Protein AF-0000000080277021 (afdb_homodimer)

Secondary structure (DSSP, 8-state):
----BGGGT-B----EEETTSBHHHHHHHHHHH--SEEEEE-TT-BEEEEEEHHHHHHHHS-HHHHHH--TTS---HHHHHHHHHHHTTSBGGGT-BSSPP-EETTSBHHHHHHHHHHH--SEEEEE-TT-BEEEEEEHHHHHHHHHHS-------/----BGGGT-B----EEETTSBHHHHHHHHHHH--SEEEEE-TT-BEEEEEEHHHHHHHHS-HHHHHH--TTS---HHHHHHHHHHHTTSBGGGT-BSSPP-EETTSBHHHHHHHHHHH--SEEEEE-TT-BEEEEEEHHHHHHHHHHS-------

Foldseek 3Di:
DPFDFQLNQFDQDQPAAEQQAAQLRQVVSCVVVVDQKHFYAYPQQATFFIDGPVLLQCQLFDPVCVVCVDPPDDTPVVSSVVSSVVRRNPGCNVRTDPDAAAAERGHTLVVVQVCCVVVVDQKHFYAYPVNHTRGIDGPVSSVVCVVVVPPPPDDD/DPFDFCLNQFDQDQPAAEQQAAQLVQVVSCVVVVDQKHFYAYPQQAGFFIDGPVLLQCQLFPPVCVVCVDPPDDTPVVSSVVSSVVRRNPGCNVRTDPDAAAAERGHTLVVVQVCCVVVVDQKHFYAYPVRHTRGIDGPVSSVVCVVVVPPPPDPD

Sequence (312 aa):
MRNLKVKDFMTYDLTFVFENDTVEDVVDILHKTGLSGLCVVDSELRVVGFVSEDDIIKACLPSYFNLLQTAAFLPDTNLFIKNLKSIAHNPIGKYATKPVFTVKQDDTLLYVADMIMRKGFKMVPVVDENNVLLGYVTRVAILQSAINANTVEEIKMRNLKVKDFMTYDLTFVFENDTVEDVVDILHKTGLSGLCVVDSELRVVGFVSEDDIIKACLPSYFNLLQTAAFLPDTNLFIKNLKSIAHNPIGKYATKPVFTVKQDDTLLYVADMIMRKGFKMVPVVDENNVLLGYVTRVAILQSAINANTVEEIK

Solvent-accessible surface area (backbone atoms only — not comparable to full-atom values): 16774 Å² total; per-residue (Å²): 92,80,76,48,30,33,67,77,59,41,41,80,52,81,69,61,40,46,39,73,38,25,35,48,54,51,36,52,51,31,50,73,54,42,37,65,58,37,41,22,21,49,98,78,40,28,65,64,22,33,38,34,57,63,43,55,50,54,71,27,43,58,72,62,52,77,70,46,77,49,85,78,65,71,76,57,56,64,56,32,40,52,39,41,49,69,44,28,74,36,44,35,52,80,56,35,44,71,85,59,71,66,43,42,48,78,38,39,47,64,57,51,51,46,49,30,72,71,69,63,48,62,63,34,43,24,24,50,96,80,40,29,61,60,21,31,37,40,52,46,41,48,52,45,45,46,57,66,44,67,73,43,75,75,75,128,100,84,75,48,30,33,67,76,58,42,40,81,52,81,69,61,40,47,39,74,39,25,36,49,54,49,36,52,50,30,52,75,53,42,38,64,56,38,41,23,19,50,97,79,40,27,65,64,21,33,38,35,58,63,44,54,49,54,72,28,42,57,72,61,53,75,70,47,76,50,85,78,66,74,76,57,56,65,54,33,41,52,40,41,48,70,43,28,76,37,44,36,51,82,57,35,45,70,85,60,72,67,41,42,48,78,37,39,48,65,59,52,51,46,49,30,69,71,67,63,48,61,63,36,42,24,24,50,97,78,38,28,63,59,22,32,38,39,52,44,40,50,53,43,46,47,56,67,42,68,71,58,79,74,81,120

Structure (mmCIF, N/CA/C/O backbone):
data_AF-0000000080277021-model_v1
#
loop_
_entity.id
_entity.type
_entity.pdbx_description
1 polymer 'CBS domain-containing protein'
#
loop_
_atom_site.group_PDB
_atom_site.id
_atom_site.type_symbol
_atom_site.label_atom_id
_atom_site.label_alt_id
_atom_site.label_comp_id
_atom_site.label_asym_id
_atom_site.label_entity_id
_atom_site.label_seq_id
_atom_site.pdbx_PDB_ins_code
_atom_site.Cartn_x
_atom_site.Cartn_y
_atom_site.Cartn_z
_atom_site.occupancy
_atom_site.B_iso_or_equiv
_atom_site.auth_seq_id
_atom_site.auth_comp_id
_atom_site.auth_asym_id
_atom_site.auth_atom_id
_atom_site.pdbx_PDB_model_num
ATOM 1 N N . MET A 1 1 ? -1.8 -29.469 -11.133 1 40.31 1 MET A N 1
ATOM 2 C CA . MET A 1 1 ? -1.347 -28.125 -10.773 1 40.31 1 MET A CA 1
ATOM 3 C C . MET A 1 1 ? -2.018 -27.656 -9.484 1 40.31 1 MET A C 1
ATOM 5 O O . MET A 1 1 ? -3.246 -27.625 -9.391 1 40.31 1 MET A O 1
ATOM 9 N N . ARG A 1 2 ? -1.518 -27.922 -8.461 1 52.34 2 ARG A N 1
ATOM 10 C CA . ARG A 1 2 ? -2.342 -27.781 -7.266 1 52.34 2 ARG A CA 1
ATOM 11 C C . ARG A 1 2 ? -2.951 -26.375 -7.18 1 52.34 2 ARG A C 1
ATOM 13 O O . ARG A 1 2 ? -2.246 -25.375 -7.332 1 52.34 2 ARG A O 1
ATOM 20 N N . ASN A 1 3 ? -4.219 -26.234 -7.711 1 67 3 ASN A N 1
ATOM 21 C CA . ASN A 1 3 ? -5.039 -25.047 -7.84 1 67 3 ASN A CA 1
ATOM 22 C C . ASN A 1 3 ? -5.152 -24.297 -6.512 1 67 3 ASN A C 1
ATOM 24 O O . ASN A 1 3 ? -5.914 -24.703 -5.633 1 67 3 ASN A O 1
ATOM 28 N N . LEU A 1 4 ? -4.078 -23.547 -6.215 1 82.5 4 LEU A N 1
ATOM 29 C CA . LEU A 1 4 ? -4.16 -22.766 -4.98 1 82.5 4 LEU A CA 1
ATOM 30 C C . LEU A 1 4 ? -5.445 -21.953 -4.941 1 82.5 4 LEU A C 1
ATOM 32 O O . LEU A 1 4 ? -5.855 -21.375 -5.957 1 82.5 4 LEU A O 1
ATOM 36 N N . LYS A 1 5 ? -6.086 -22.266 -3.82 1 91.31 5 LYS A N 1
ATOM 37 C CA . LYS A 1 5 ? -7.305 -21.484 -3.602 1 91.31 5 LYS A CA 1
ATOM 38 C C . LYS A 1 5 ? -7.035 -20.297 -2.697 1 91.31 5 LYS A C 1
ATOM 40 O O . LYS A 1 5 ? -6.035 -20.266 -1.977 1 91.31 5 LYS A O 1
ATOM 45 N N . VAL A 1 6 ? -7.883 -19.344 -2.75 1 91.88 6 VAL A N 1
ATOM 46 C CA . VAL A 1 6 ? -7.75 -18.109 -1.989 1 91.88 6 VAL A CA 1
ATOM 47 C C . VAL A 1 6 ? -7.574 -18.438 -0.506 1 91.88 6 VAL A C 1
ATOM 49 O O . VAL A 1 6 ? -6.75 -17.812 0.176 1 91.88 6 VAL A O 1
ATOM 52 N N . LYS A 1 7 ? -8.297 -19.391 -0.037 1 91.31 7 LYS A N 1
ATOM 53 C CA . LYS A 1 7 ? -8.25 -19.75 1.378 1 91.31 7 LYS A CA 1
ATOM 54 C C . LYS A 1 7 ? -6.84 -20.156 1.794 1 91.31 7 LYS A C 1
ATOM 56 O O . LYS A 1 7 ? -6.504 -20.125 2.98 1 91.31 7 LYS A O 1
ATOM 61 N N . ASP A 1 8 ? -6.051 -20.547 0.839 1 88.44 8 ASP A N 1
ATOM 62 C CA . ASP A 1 8 ? -4.707 -21.047 1.128 1 88.44 8 ASP A CA 1
ATOM 63 C C . ASP A 1 8 ? -3.729 -19.891 1.34 1 88.44 8 ASP A C 1
ATOM 65 O O . ASP A 1 8 ? -2.639 -20.078 1.881 1 88.44 8 ASP A O 1
ATOM 69 N N . PHE A 1 9 ? -4.09 -18.688 0.917 1 86.19 9 PHE A N 1
ATOM 70 C CA . PHE A 1 9 ? -3.088 -17.625 0.986 1 86.19 9 PHE A CA 1
ATOM 71 C C . PHE A 1 9 ? -3.715 -16.312 1.442 1 86.19 9 PHE A C 1
ATOM 73 O O . PHE A 1 9 ? -3.02 -15.312 1.594 1 86.19 9 PHE A O 1
ATOM 80 N N . MET A 1 10 ? -4.91 -16.359 1.703 1 87.38 10 MET A N 1
ATOM 81 C CA . MET A 1 10 ? -5.559 -15.125 2.152 1 87.38 10 MET A CA 1
ATOM 82 C C . MET A 1 10 ? -5.164 -14.797 3.588 1 87.38 10 MET A C 1
ATOM 84 O O . MET A 1 10 ? -4.672 -15.656 4.316 1 87.38 10 MET A O 1
ATOM 88 N N . THR A 1 11 ? -5.195 -13.594 3.914 1 84.44 11 THR A N 1
ATOM 89 C CA . THR A 1 11 ? -5.039 -13.156 5.297 1 84.44 11 THR A CA 1
ATOM 90 C C . THR A 1 11 ? -6.379 -13.172 6.023 1 84.44 11 THR A C 1
ATOM 92 O O . THR A 1 11 ? -7.34 -12.539 5.574 1 84.44 11 THR A O 1
ATOM 95 N N . TYR A 1 12 ? -6.324 -13.977 7.09 1 80.25 12 TYR A N 1
ATOM 96 C CA . TYR A 1 12 ? -7.543 -14.094 7.879 1 80.25 12 TYR A CA 1
ATOM 97 C C . TYR A 1 12 ? -7.621 -12.984 8.922 1 80.25 12 TYR A C 1
ATOM 99 O O . TYR A 1 12 ? -7.371 -13.227 10.109 1 80.25 12 TYR A O 1
ATOM 107 N N . ASP A 1 13 ? -7.246 -11.805 8.531 1 67.88 13 ASP A N 1
ATOM 108 C CA . ASP A 1 13 ? -7.285 -10.648 9.414 1 67.88 13 ASP A CA 1
ATOM 109 C C . ASP A 1 13 ? -8.297 -9.617 8.93 1 67.88 13 ASP A C 1
ATOM 111 O O . ASP A 1 13 ? -8.266 -9.203 7.77 1 67.88 13 ASP A O 1
ATOM 115 N N . LEU A 1 14 ? -9.102 -9.461 9.898 1 67.62 14 LEU A N 1
ATOM 116 C CA . LEU A 1 14 ? -10.266 -8.617 9.617 1 67.62 14 LEU A CA 1
ATOM 117 C C . LEU A 1 14 ? -9.945 -7.148 9.859 1 67.62 14 LEU A C 1
ATOM 119 O O . LEU A 1 14 ? -10.359 -6.574 10.867 1 67.62 14 LEU A O 1
ATOM 123 N N . THR A 1 15 ? -9.016 -6.652 9.125 1 83.31 15 THR A N 1
ATOM 124 C CA . THR A 1 15 ? -8.906 -5.203 9.258 1 83.31 15 THR A CA 1
ATOM 125 C C . THR A 1 15 ? -9.914 -4.5 8.352 1 83.31 15 THR A C 1
ATOM 127 O O . THR A 1 15 ? -9.828 -4.598 7.125 1 83.31 15 THR A O 1
ATOM 130 N N . PHE A 1 16 ? -10.953 -4.094 9 1 90.94 16 PHE A N 1
ATOM 131 C CA . PHE A 1 16 ? -12.016 -3.391 8.289 1 90.94 16 PHE A CA 1
ATOM 132 C C . PHE A 1 16 ? -12.477 -2.168 9.078 1 90.94 16 PHE A C 1
ATOM 134 O O . PHE A 1 16 ? -12.031 -1.943 10.203 1 90.94 16 PHE A O 1
ATOM 141 N N . VAL A 1 17 ? -13.25 -1.4 8.43 1 94.56 17 VAL A N 1
ATOM 142 C CA . VAL A 1 17 ? -13.898 -0.274 9.094 1 94.56 17 VAL A CA 1
ATOM 143 C C . VAL A 1 17 ? -15.398 -0.287 8.797 1 94.56 17 VAL A C 1
ATOM 145 O O . VAL A 1 17 ? -15.828 -0.819 7.773 1 94.56 17 VAL A O 1
ATOM 148 N N . PHE A 1 18 ? -16.094 0.281 9.742 1 95.94 18 PHE A N 1
ATOM 149 C CA . PHE A 1 18 ? -17.516 0.458 9.508 1 95.94 18 PHE A CA 1
ATOM 150 C C . PHE A 1 18 ? -17.781 1.729 8.711 1 95.94 18 PHE A C 1
ATOM 152 O O . PHE A 1 18 ? -16.969 2.648 8.703 1 95.94 18 PHE A O 1
ATOM 159 N N . GLU A 1 19 ? -18.906 1.734 8.07 1 93.69 19 GLU A N 1
ATOM 160 C CA . GLU A 1 19 ? -19.266 2.879 7.242 1 93.69 19 GLU A CA 1
ATOM 161 C C . GLU A 1 19 ? -19.312 4.164 8.062 1 93.69 19 GLU A C 1
ATOM 163 O O . GLU A 1 19 ? -19.047 5.25 7.539 1 93.69 19 GLU A O 1
ATOM 168 N N . ASN A 1 20 ? -19.562 4.016 9.336 1 95.38 20 ASN A N 1
ATOM 169 C CA . ASN A 1 20 ? -19.75 5.191 10.18 1 95.38 20 ASN A CA 1
ATOM 170 C C . ASN A 1 20 ? -18.453 5.602 10.867 1 95.38 20 ASN A C 1
ATOM 172 O O . ASN A 1 20 ? -18.406 6.629 11.547 1 95.38 20 ASN A O 1
ATOM 176 N N . ASP A 1 21 ? -17.438 4.812 10.719 1 96.25 21 ASP A N 1
ATOM 177 C CA . ASP A 1 21 ? -16.156 5.238 11.242 1 96.25 21 ASP A CA 1
ATOM 178 C C . ASP A 1 21 ? -15.68 6.523 10.57 1 96.25 21 ASP A C 1
ATOM 180 O O . ASP A 1 21 ? -16.047 6.805 9.43 1 96.25 21 ASP A O 1
ATOM 184 N N . THR A 1 22 ? -14.93 7.289 11.266 1 97.38 22 THR A N 1
ATOM 185 C CA . THR A 1 22 ? -14.508 8.578 10.727 1 97.38 22 THR A CA 1
ATOM 186 C C . THR A 1 22 ? -13.273 8.422 9.836 1 97.38 22 THR A C 1
ATOM 188 O O . THR A 1 22 ? -12.594 7.391 9.891 1 97.38 22 THR A O 1
ATOM 191 N N . VAL A 1 23 ? -12.992 9.43 9.078 1 96.56 23 VAL A N 1
ATOM 192 C CA . VAL A 1 23 ? -11.797 9.477 8.258 1 96.56 23 VAL A CA 1
ATOM 193 C C . VAL A 1 23 ? -10.555 9.352 9.141 1 96.56 23 VAL A C 1
ATOM 195 O O . VAL A 1 23 ? -9.617 8.625 8.805 1 96.56 23 VAL A O 1
ATOM 198 N N . GLU A 1 24 ? -10.633 9.977 10.258 1 96.12 24 GLU A N 1
ATOM 199 C CA . GLU A 1 24 ? -9.516 9.914 11.195 1 96.12 24 GLU A CA 1
ATOM 200 C C . GLU A 1 24 ? -9.289 8.492 11.688 1 96.12 24 GLU A C 1
ATOM 202 O O . GLU A 1 24 ? -8.148 8.039 11.781 1 96.12 24 GLU A O 1
ATOM 207 N N . ASP A 1 25 ? -10.359 7.832 11.961 1 95.62 25 ASP A N 1
ATOM 208 C CA . ASP A 1 25 ? -10.266 6.438 12.383 1 95.62 25 ASP A CA 1
ATOM 209 C C . ASP A 1 25 ? -9.57 5.586 11.32 1 95.62 25 ASP A C 1
ATOM 211 O O . ASP A 1 25 ? -8.711 4.766 11.633 1 95.62 25 ASP A O 1
ATOM 215 N N . VAL A 1 26 ? -9.984 5.805 10.156 1 95 26 VAL A N 1
ATOM 216 C CA . VAL A 1 26 ? -9.453 5.035 9.031 1 95 26 VAL A CA 1
ATOM 217 C C . VAL A 1 26 ? -7.961 5.316 8.875 1 95 26 VAL A C 1
ATOM 219 O O . VAL A 1 26 ? -7.16 4.391 8.727 1 95 26 VAL A O 1
ATOM 222 N N . VAL A 1 27 ? -7.574 6.527 8.945 1 94.12 27 VAL A N 1
ATOM 223 C CA . VAL A 1 27 ? -6.176 6.918 8.805 1 94.12 27 VAL A CA 1
ATOM 224 C C . VAL A 1 27 ? -5.344 6.27 9.906 1 94.12 27 VAL A C 1
ATOM 226 O O . VAL A 1 27 ? -4.238 5.785 9.656 1 94.12 27 VAL A O 1
ATOM 229 N N . ASP A 1 28 ? -5.922 6.199 11.078 1 93.69 28 ASP A N 1
ATOM 230 C CA . ASP A 1 28 ? -5.227 5.59 12.211 1 93.69 28 ASP A CA 1
ATOM 231 C C . ASP A 1 28 ? -5.004 4.098 11.977 1 93.69 28 ASP A C 1
ATOM 233 O O . ASP A 1 28 ? -3.92 3.578 12.25 1 93.69 28 ASP A O 1
ATOM 237 N N . ILE A 1 29 ? -5.984 3.479 11.469 1 92.12 29 ILE A N 1
ATOM 238 C CA . ILE A 1 29 ? -5.898 2.043 11.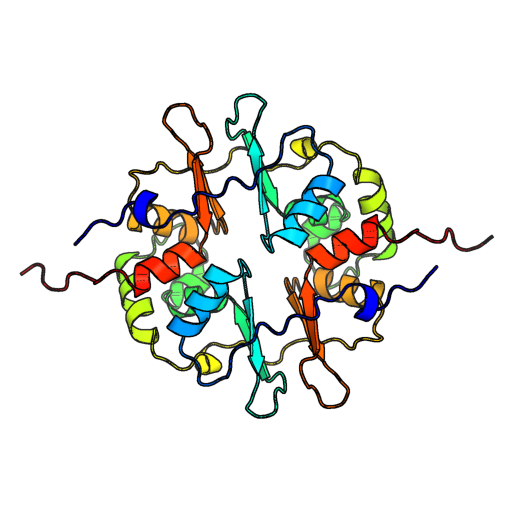227 1 92.12 29 ILE A CA 1
ATOM 239 C C . ILE A 1 29 ? -4.895 1.766 10.109 1 92.12 29 ILE A C 1
ATOM 241 O O .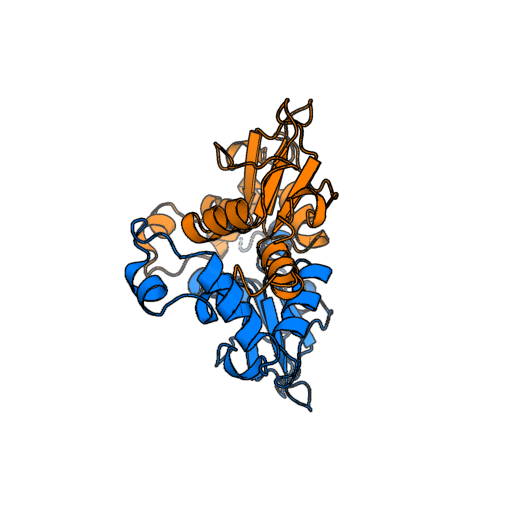 ILE A 1 29 ? -4.074 0.851 10.211 1 92.12 29 ILE A O 1
ATOM 245 N N . LEU A 1 30 ? -4.945 2.551 9.07 1 90.5 30 LEU A N 1
ATOM 246 C CA . LEU A 1 30 ? -3.998 2.391 7.969 1 90.5 30 LEU A CA 1
ATOM 247 C C . LEU A 1 30 ? -2.564 2.572 8.461 1 90.5 30 LEU A C 1
ATOM 249 O O . LEU A 1 30 ? -1.673 1.811 8.078 1 90.5 30 LEU A O 1
ATOM 253 N N . HIS A 1 31 ? -2.42 3.508 9.273 1 87.81 31 HIS A N 1
ATOM 254 C CA . HIS A 1 31 ? -1.093 3.803 9.797 1 87.81 31 HIS A CA 1
ATOM 255 C C . HIS A 1 31 ? -0.57 2.648 10.648 1 87.81 31 HIS A C 1
ATOM 257 O O . HIS A 1 31 ? 0.602 2.277 10.547 1 87.81 31 HIS A O 1
ATOM 263 N N . LYS A 1 32 ? -1.412 2.055 11.422 1 85.25 32 LYS A N 1
ATOM 264 C CA . LYS A 1 32 ? -1.032 0.986 12.344 1 85.25 32 LYS A CA 1
ATOM 265 C C . LYS A 1 32 ? -0.744 -0.31 11.586 1 85.25 32 LYS A C 1
ATOM 267 O O . LYS A 1 32 ? 0.156 -1.064 11.961 1 85.25 32 LYS A O 1
ATOM 272 N N . THR A 1 33 ? -1.423 -0.515 10.539 1 82.19 33 THR A N 1
ATOM 273 C CA . THR A 1 33 ? -1.342 -1.804 9.859 1 82.19 33 THR A CA 1
ATOM 274 C C . THR A 1 33 ? -0.357 -1.74 8.695 1 82.19 33 THR A C 1
ATOM 276 O O . THR A 1 33 ? 0.113 -2.773 8.219 1 82.19 33 THR A O 1
ATOM 279 N N . GLY A 1 34 ? -0.104 -0.551 8.164 1 80 34 GLY A N 1
ATOM 280 C CA . GLY A 1 34 ? 0.747 -0.392 6.996 1 80 34 GLY A CA 1
ATOM 281 C C . GLY A 1 34 ? 0.026 -0.671 5.691 1 80 34 GLY A C 1
ATOM 282 O O . GLY A 1 34 ? 0.631 -0.615 4.617 1 80 34 GLY A O 1
ATOM 283 N N . LEU A 1 35 ? -1.275 -0.875 5.809 1 85 35 LEU A N 1
ATOM 284 C CA . LEU A 1 35 ? -2.074 -1.119 4.613 1 85 35 LEU A CA 1
ATOM 285 C C . LEU A 1 35 ? -2.396 0.188 3.898 1 85 35 LEU A C 1
ATOM 287 O O . LEU A 1 35 ? -2.42 1.252 4.52 1 85 35 LEU A O 1
ATOM 291 N N . SER A 1 36 ? -2.617 0.047 2.602 1 84.81 36 SER A N 1
ATOM 292 C CA . SER A 1 36 ? -2.936 1.241 1.824 1 84.81 36 SER A CA 1
ATOM 293 C C . SER A 1 36 ? -4.445 1.435 1.7 1 84.81 36 SER A C 1
ATOM 295 O O . SER A 1 36 ? -4.906 2.473 1.222 1 84.81 36 SER A O 1
ATOM 297 N N . GLY A 1 37 ? -5.199 0.458 2.148 1 88.81 37 GLY A N 1
ATOM 298 C CA . GLY A 1 37 ? -6.648 0.515 2.094 1 88.81 37 GLY A CA 1
ATOM 299 C C . GLY A 1 37 ? -7.32 -0.5 3 1 88.81 37 GLY A C 1
ATOM 300 O O . GLY A 1 37 ? -6.668 -1.409 3.516 1 88.81 37 GLY A O 1
ATOM 301 N N . LEU A 1 38 ? -8.656 -0.239 3.129 1 91.38 38 LEU A N 1
ATOM 302 C CA . LEU A 1 38 ? -9.453 -1.079 4.012 1 91.38 38 LEU A CA 1
ATOM 303 C C . LEU A 1 38 ? -10.828 -1.349 3.404 1 91.38 38 LEU A C 1
ATOM 305 O O . LEU A 1 38 ? -11.367 -0.507 2.684 1 91.38 38 LEU A O 1
ATOM 309 N N . CYS A 1 39 ? -11.328 -2.447 3.861 1 92.5 39 CYS A N 1
ATOM 310 C CA . CYS A 1 39 ? -12.711 -2.75 3.508 1 92.5 39 CYS A CA 1
ATOM 311 C C . CYS A 1 39 ? -13.68 -2.021 4.43 1 92.5 39 CYS A C 1
ATOM 313 O O . CYS A 1 39 ? -13.43 -1.907 5.633 1 92.5 39 CYS A O 1
ATOM 315 N N . VAL A 1 40 ? -14.703 -1.56 3.797 1 94.38 40 VAL A N 1
ATOM 316 C CA . VAL A 1 40 ? -15.789 -0.981 4.574 1 94.38 40 VAL A CA 1
ATOM 317 C C . VAL A 1 40 ? -16.938 -1.989 4.695 1 94.38 40 VAL A C 1
ATOM 319 O O . VAL A 1 40 ? -17.391 -2.543 3.691 1 94.38 40 VAL A O 1
ATOM 322 N N . VAL A 1 41 ? -17.344 -2.221 5.941 1 94 41 VAL A N 1
ATOM 323 C CA . VAL A 1 41 ? -18.375 -3.223 6.164 1 94 41 VAL A CA 1
ATOM 324 C C . VAL A 1 41 ? -19.562 -2.586 6.875 1 94 41 VAL A C 1
ATOM 326 O O . VAL A 1 41 ? -19.453 -1.503 7.449 1 94 41 VAL A O 1
ATOM 329 N N . ASP A 1 42 ? -20.656 -3.205 6.723 1 93.25 42 ASP A N 1
ATOM 330 C CA . ASP A 1 42 ? -21.844 -2.754 7.453 1 93.25 42 ASP A CA 1
ATOM 331 C C . ASP A 1 42 ? -21.953 -3.461 8.805 1 93.25 42 ASP A C 1
ATOM 333 O O . ASP A 1 42 ? -21 -4.105 9.258 1 93.25 42 ASP A O 1
ATOM 337 N N . SER A 1 43 ? -23.078 -3.254 9.469 1 93.62 43 SER A N 1
ATOM 338 C CA . SER A 1 43 ? -23.266 -3.777 10.82 1 93.62 43 SER A CA 1
ATOM 339 C C . SER A 1 43 ? -23.297 -5.301 10.82 1 93.62 43 SER A C 1
ATOM 341 O O . SER A 1 43 ? -23.078 -5.93 11.859 1 93.62 43 SER A O 1
ATOM 343 N N . GLU A 1 44 ? -23.547 -5.898 9.703 1 94.19 44 GLU A N 1
ATOM 344 C CA . GLU A 1 44 ? -23.578 -7.355 9.586 1 94.19 44 GLU A CA 1
ATOM 345 C C . GLU A 1 44 ? -22.266 -7.898 9.039 1 94.19 44 GLU A C 1
ATOM 347 O O . GLU A 1 44 ? -22.188 -9.062 8.633 1 94.19 44 GLU A O 1
ATOM 352 N N . LEU A 1 45 ? -21.312 -7.074 8.891 1 92.75 45 LEU A N 1
ATOM 353 C CA . LEU A 1 45 ? -19.969 -7.406 8.445 1 92.75 45 LEU A CA 1
ATOM 354 C C . LEU A 1 45 ? -19.953 -7.738 6.957 1 92.75 45 LEU A C 1
ATOM 356 O O . LEU A 1 45 ? -19.062 -8.438 6.477 1 92.75 45 LEU A O 1
ATOM 360 N N . ARG A 1 46 ? -20.984 -7.246 6.328 1 93.75 46 ARG A N 1
ATOM 361 C CA . ARG A 1 46 ? -20.984 -7.371 4.875 1 93.75 46 ARG A CA 1
ATOM 362 C C . ARG A 1 46 ? -20.172 -6.262 4.223 1 93.75 46 ARG A C 1
ATOM 364 O O . ARG A 1 46 ? -20.234 -5.105 4.648 1 93.75 46 ARG A O 1
ATOM 371 N N . VAL A 1 47 ? -19.406 -6.652 3.211 1 93.38 47 VAL A N 1
ATOM 372 C CA . VAL A 1 47 ? -18.562 -5.68 2.525 1 93.38 47 VAL A CA 1
ATOM 373 C C . VAL A 1 47 ? -19.422 -4.73 1.699 1 93.38 47 VAL A C 1
ATOM 375 O O . VAL A 1 47 ? -20.172 -5.172 0.825 1 93.38 47 VAL A O 1
ATOM 378 N N . VAL A 1 48 ? -19.297 -3.438 1.968 1 92.94 48 VAL A N 1
ATOM 379 C CA . VAL A 1 48 ? -20.141 -2.475 1.281 1 92.94 48 VAL A CA 1
ATOM 380 C C . VAL A 1 48 ? -19.281 -1.474 0.516 1 92.94 48 VAL A C 1
ATOM 382 O O . VAL A 1 48 ? -19.797 -0.635 -0.225 1 92.94 48 VAL A O 1
ATOM 385 N N . GLY A 1 49 ? -17.984 -1.527 0.694 1 92.12 49 GLY A N 1
ATOM 386 C CA . GLY A 1 49 ? -17.094 -0.611 -0.004 1 92.12 49 GLY A CA 1
ATOM 387 C C . GLY A 1 49 ? -15.633 -0.837 0.317 1 92.12 49 GLY A C 1
ATOM 388 O O . GLY A 1 49 ? -15.281 -1.812 0.986 1 92.12 49 GLY A O 1
ATOM 389 N N . PHE A 1 50 ? -14.852 -0.016 -0.296 1 91.88 50 PHE A N 1
ATOM 390 C CA . PHE A 1 50 ? -13.414 -0.006 -0.075 1 91.88 50 PHE A CA 1
ATOM 391 C C . PHE A 1 50 ? -12.883 1.422 -0.017 1 91.88 50 PHE A C 1
ATOM 393 O O . PHE A 1 50 ? -13.336 2.287 -0.768 1 91.88 50 PHE A O 1
ATOM 400 N N . VAL A 1 51 ? -11.992 1.637 0.92 1 92.94 51 VAL A N 1
ATOM 401 C CA . VAL A 1 51 ? -11.406 2.971 1.017 1 92.94 51 VAL A CA 1
ATOM 402 C C . VAL A 1 51 ? -9.891 2.867 1.132 1 92.94 51 VAL A C 1
ATOM 404 O O . VAL A 1 51 ? -9.375 2.043 1.892 1 92.94 51 VAL A O 1
ATOM 407 N N . SER A 1 52 ? -9.234 3.598 0.32 1 89.5 52 SER A N 1
ATOM 408 C CA . SER A 1 52 ? -7.773 3.658 0.371 1 89.5 52 SER A CA 1
ATOM 409 C C . SER A 1 52 ? -7.289 5.055 0.747 1 89.5 52 SER A C 1
ATOM 411 O O . SER A 1 52 ? -8.086 5.992 0.821 1 89.5 52 SER A O 1
ATOM 413 N N . GLU A 1 53 ? -5.984 5.121 1.062 1 89.06 53 GLU A N 1
ATOM 414 C CA . GLU A 1 53 ? -5.3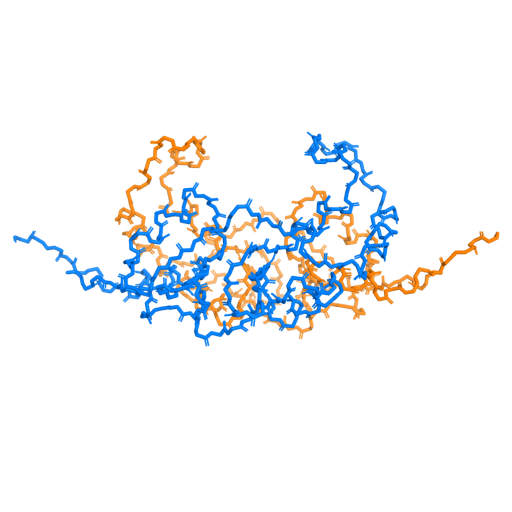95 6.43 1.326 1 89.06 53 GLU A CA 1
ATOM 415 C C . GLU A 1 53 ? -5.551 7.359 0.125 1 89.06 53 GLU A C 1
ATOM 417 O O . GLU A 1 53 ? -5.707 8.57 0.287 1 89.06 53 GLU A O 1
ATOM 422 N N . ASP A 1 54 ? -5.551 6.73 -1.004 1 84.5 54 ASP A N 1
ATOM 423 C CA . ASP A 1 54 ? -5.734 7.52 -2.217 1 84.5 54 ASP A CA 1
ATOM 424 C C . ASP A 1 54 ? -7.117 8.164 -2.248 1 84.5 54 ASP A C 1
ATOM 426 O O . ASP A 1 54 ? -7.266 9.305 -2.689 1 84.5 54 ASP A O 1
ATOM 430 N N . ASP A 1 55 ? -8.07 7.469 -1.851 1 87.88 55 ASP A N 1
ATOM 431 C CA . ASP A 1 55 ? -9.43 8 -1.801 1 87.88 55 ASP A CA 1
ATOM 432 C C . ASP A 1 55 ? -9.508 9.211 -0.873 1 87.88 55 ASP A C 1
ATOM 434 O O . ASP A 1 55 ? -10.18 10.195 -1.185 1 87.88 55 ASP A O 1
ATOM 438 N N . ILE A 1 56 ? -8.852 9.117 0.227 1 90.5 56 ILE A N 1
ATOM 439 C CA . ILE A 1 56 ? -8.852 10.195 1.206 1 90.5 56 ILE A CA 1
ATOM 440 C C . ILE A 1 56 ? -8.109 11.406 0.641 1 90.5 56 ILE A C 1
ATOM 442 O O . ILE A 1 56 ? -8.578 12.539 0.763 1 90.5 56 ILE A O 1
ATOM 446 N N . ILE A 1 57 ? -7.004 11.133 0.048 1 86.5 57 ILE A N 1
ATOM 447 C CA . ILE A 1 57 ? -6.195 12.195 -0.535 1 86.5 57 ILE A CA 1
ATOM 448 C C . ILE A 1 57 ? -6.988 12.898 -1.635 1 86.5 57 ILE A C 1
ATOM 450 O O . ILE A 1 57 ? -7.031 14.133 -1.688 1 86.5 57 ILE A O 1
ATOM 454 N N . LYS A 1 58 ? -7.625 12.133 -2.469 1 85.44 58 LYS A N 1
ATOM 455 C CA . LYS A 1 58 ? -8.422 12.695 -3.553 1 85.44 58 LYS A CA 1
ATOM 456 C C . LYS A 1 58 ? -9.562 13.555 -3.01 1 85.44 58 LYS A C 1
ATOM 458 O O . LYS A 1 58 ? -9.938 14.555 -3.619 1 85.44 58 LYS A O 1
ATOM 463 N N . ALA A 1 59 ? -10.102 13.133 -1.931 1 88.44 59 ALA A N 1
ATOM 464 C CA . ALA A 1 59 ? -11.195 13.875 -1.312 1 88.44 59 ALA A CA 1
ATOM 465 C C . ALA A 1 59 ? -10.727 15.242 -0.826 1 88.44 59 ALA A C 1
ATOM 467 O O . ALA A 1 59 ? -11.539 16.141 -0.617 1 88.44 59 ALA A O 1
ATOM 468 N N . CYS A 1 60 ? -9.43 15.344 -0.579 1 86.5 60 CYS A N 1
ATOM 469 C CA . CYS A 1 60 ? -8.891 16.578 -0.02 1 86.5 60 CYS A CA 1
ATOM 470 C C . CYS A 1 60 ? -8.305 17.469 -1.115 1 86.5 60 CYS A C 1
ATOM 472 O O . CYS A 1 60 ? -7.879 18.594 -0.848 1 86.5 60 CYS A O 1
ATOM 474 N N . LEU A 1 61 ? -8.109 16.922 -2.281 1 78.25 61 LEU A N 1
ATOM 475 C CA . LEU A 1 61 ? -7.555 17.703 -3.389 1 78.25 61 LEU A CA 1
ATOM 476 C C . LEU A 1 61 ? -8.656 18.391 -4.18 1 78.25 61 LEU A C 1
ATOM 478 O O . LEU A 1 61 ? -9.781 17.875 -4.266 1 78.25 61 LEU A O 1
ATOM 482 N N . PRO A 1 62 ? -8.273 19.656 -4.543 1 68.62 62 PRO A N 1
ATOM 483 C CA . PRO A 1 62 ? -9.273 20.344 -5.367 1 68.62 62 PRO A CA 1
ATOM 484 C C . PRO A 1 62 ? -9.648 19.547 -6.617 1 68.62 62 PRO A C 1
ATOM 486 O O . PRO A 1 62 ? -8.852 18.734 -7.098 1 68.62 62 PRO A O 1
ATOM 489 N N . SER A 1 63 ? -10.867 19.641 -6.988 1 61.34 63 SER A N 1
ATOM 490 C CA . SER A 1 63 ? -11.438 18.906 -8.117 1 61.34 63 SER A CA 1
ATOM 491 C C . SER A 1 63 ? -10.531 19 -9.344 1 61.34 63 SER A C 1
ATOM 493 O O . SER A 1 63 ? -10.422 18.047 -10.117 1 61.34 63 SER A O 1
ATOM 495 N N . TYR A 1 64 ? -9.945 20.141 -9.438 1 55.41 64 TYR A N 1
ATOM 496 C CA . TYR A 1 64 ? -9.156 20.344 -10.648 1 55.41 64 TYR A CA 1
ATOM 497 C C . TYR A 1 64 ? -7.875 19.531 -10.617 1 55.41 64 TYR A C 1
ATOM 499 O O . TYR A 1 64 ? -7.293 19.25 -11.664 1 55.41 64 TYR A O 1
ATOM 507 N N . PHE A 1 65 ? -7.402 19.281 -9.461 1 55.94 65 PHE A N 1
ATOM 508 C CA . PHE A 1 65 ? -6.184 18.484 -9.352 1 55.94 65 PHE A CA 1
ATOM 509 C C . PHE A 1 65 ? -6.402 17.078 -9.906 1 55.94 65 PHE A C 1
ATOM 511 O O . PHE A 1 65 ? -5.512 16.516 -10.547 1 55.94 65 PHE A O 1
ATOM 518 N N . ASN A 1 66 ? -7.594 16.578 -9.5 1 55.06 66 ASN A N 1
ATOM 519 C CA . ASN A 1 66 ? -7.93 15.242 -10.008 1 55.06 66 ASN A CA 1
ATOM 520 C C . ASN A 1 66 ? -7.934 15.211 -11.531 1 55.06 66 ASN A C 1
ATOM 522 O O . ASN A 1 66 ? -7.629 14.188 -12.141 1 55.06 66 ASN A O 1
ATOM 526 N N . LEU A 1 67 ? -8.359 16.375 -12.047 1 49.22 67 LEU A N 1
ATOM 527 C CA . LEU A 1 67 ? -8.531 16.469 -13.492 1 49.22 67 LEU A CA 1
ATOM 528 C C . LEU A 1 67 ? -7.18 16.656 -14.18 1 49.22 67 LEU A C 1
ATOM 530 O O . LEU A 1 67 ? -6.973 16.156 -15.297 1 49.22 67 LEU A O 1
ATOM 534 N N . LEU A 1 68 ? -6.406 17.562 -13.672 1 46.12 68 LEU A N 1
ATOM 535 C CA . LEU A 1 68 ? -5.234 17.922 -14.461 1 46.12 68 LEU A CA 1
ATOM 536 C C . LEU A 1 68 ? -4.004 17.156 -13.977 1 46.12 68 LEU A C 1
ATOM 538 O O . LEU A 1 68 ? -2.904 17.344 -14.5 1 46.12 68 LEU A O 1
ATOM 542 N N . GLN A 1 69 ? -4.066 16.156 -13.391 1 49.31 69 GLN A N 1
ATOM 543 C CA . GLN A 1 69 ? -2.885 15.398 -13.016 1 49.31 69 GLN A CA 1
ATOM 544 C C . GLN A 1 69 ? -1.605 16.109 -13.445 1 49.31 69 GLN A C 1
ATOM 546 O O . GLN A 1 69 ? -0.579 15.461 -13.68 1 49.31 69 GLN A O 1
ATOM 551 N N . THR A 1 70 ? -1.727 17.281 -14.016 1 44.94 70 THR A N 1
ATOM 552 C CA . THR A 1 70 ? -0.574 17.969 -14.578 1 44.94 70 THR A CA 1
ATOM 553 C C . THR A 1 70 ? 0.269 18.594 -13.477 1 44.94 70 THR A C 1
ATOM 555 O O . THR A 1 70 ? -0.269 19.078 -12.477 1 44.94 70 THR A O 1
ATOM 558 N N . ALA A 1 71 ? 1.53 18.25 -13.484 1 48.28 71 ALA A N 1
ATOM 559 C CA . ALA A 1 71 ? 2.65 18.719 -12.664 1 48.28 71 ALA A CA 1
ATOM 560 C C . ALA A 1 71 ? 2.494 20.188 -12.305 1 48.28 71 ALA A C 1
ATOM 562 O O . ALA A 1 71 ? 3.148 20.688 -11.375 1 48.28 71 ALA A O 1
ATOM 563 N N . ALA A 1 72 ? 1.75 20.938 -13.172 1 48.72 72 ALA A N 1
ATOM 564 C CA . ALA A 1 72 ? 1.941 22.391 -13.07 1 48.72 72 ALA A CA 1
ATOM 565 C C . ALA A 1 72 ? 1.191 22.953 -11.867 1 48.72 72 ALA A C 1
ATOM 567 O O . ALA A 1 72 ? 1.46 24.078 -11.438 1 48.72 72 ALA A O 1
ATOM 568 N N . PHE A 1 73 ? 0.21 22.344 -11.562 1 50.94 73 PHE A N 1
ATOM 569 C CA . PHE A 1 73 ? -0.479 23.047 -10.492 1 50.94 73 PHE A CA 1
ATOM 570 C C . PHE A 1 73 ? -0.051 22.516 -9.133 1 50.94 73 PHE A C 1
ATOM 572 O O . PHE A 1 73 ? -0.138 21.312 -8.875 1 50.94 73 PHE A O 1
ATOM 579 N N . LEU A 1 74 ? 0.781 23.234 -8.5 1 55.5 74 LEU A N 1
ATOM 580 C CA . LEU A 1 74 ? 1.286 23.016 -7.145 1 55.5 74 LEU A CA 1
ATOM 581 C C . LEU A 1 74 ? 0.146 23.016 -6.133 1 55.5 74 LEU A C 1
ATOM 583 O O . LEU A 1 74 ? -0.58 24.016 -6.008 1 55.5 74 LEU A O 1
ATOM 587 N N . PRO A 1 75 ? -0.326 21.859 -5.777 1 59.66 75 PRO A N 1
ATOM 588 C CA . PRO A 1 75 ? -1.352 21.875 -4.73 1 59.66 75 PRO A CA 1
ATOM 589 C C . PRO A 1 75 ? -0.94 22.703 -3.518 1 59.66 75 PRO A C 1
ATOM 591 O O . PRO A 1 75 ? 0.246 22.781 -3.189 1 59.66 75 PRO A O 1
ATOM 594 N N . ASP A 1 76 ? -1.796 23.688 -3.146 1 71.12 76 ASP A N 1
ATOM 595 C CA . ASP A 1 76 ? -1.626 24.375 -1.875 1 71.12 76 ASP A CA 1
ATOM 596 C C . ASP A 1 76 ? -1.696 23.406 -0.702 1 71.12 76 ASP A C 1
ATOM 598 O O . ASP A 1 76 ? -2.777 22.938 -0.341 1 71.12 76 ASP A O 1
ATOM 602 N N . THR A 1 77 ? -0.573 22.938 -0.238 1 75.19 77 THR A N 1
ATOM 603 C CA . THR A 1 77 ? -0.45 21.953 0.83 1 75.19 77 THR A CA 1
ATOM 604 C C . THR A 1 77 ? -1.228 22.391 2.066 1 75.19 77 THR A C 1
ATOM 606 O O . THR A 1 77 ? -1.798 21.562 2.777 1 75.19 77 THR A O 1
ATOM 609 N N . ASN A 1 78 ? -1.319 23.672 2.16 1 77.94 78 ASN A N 1
ATOM 610 C CA . ASN A 1 78 ? -2.1 24.188 3.279 1 77.94 78 ASN A CA 1
ATOM 611 C C . ASN A 1 78 ? -3.59 23.922 3.096 1 77.94 78 ASN A C 1
ATOM 613 O O . ASN A 1 78 ? -4.277 23.531 4.043 1 77.94 78 ASN A O 1
ATOM 617 N N . LEU A 1 79 ? -3.932 24.156 1.92 1 81.19 79 LEU A N 1
ATOM 618 C CA . LEU A 1 79 ? -5.336 23.891 1.614 1 81.19 79 LEU A CA 1
ATOM 619 C C . LEU A 1 79 ? -5.652 22.406 1.77 1 81.19 79 LEU A C 1
ATOM 621 O O . LEU A 1 79 ? -6.727 22.047 2.262 1 81.19 79 LEU A O 1
ATOM 625 N N . PHE A 1 80 ? -4.781 21.625 1.376 1 83.06 80 PHE A N 1
ATOM 626 C CA . PHE A 1 80 ? -4.926 20.188 1.515 1 83.06 80 PHE A CA 1
ATOM 627 C C . PHE A 1 80 ? -5.117 19.797 2.977 1 83.06 80 PHE A C 1
ATOM 629 O O . PHE A 1 80 ? -6.027 19.031 3.309 1 83.06 80 PHE A O 1
ATOM 636 N N . ILE A 1 81 ? -4.324 20.344 3.771 1 83.38 81 ILE A N 1
ATOM 637 C CA . ILE A 1 81 ? -4.371 20.016 5.195 1 83.38 81 ILE A CA 1
ATOM 638 C C . ILE A 1 81 ? -5.691 20.516 5.789 1 83.38 81 ILE A C 1
ATOM 640 O O . ILE A 1 81 ? -6.32 19.812 6.586 1 83.38 81 ILE A O 1
ATOM 644 N N . LYS A 1 82 ? -6.027 21.703 5.391 1 86.69 82 LYS A N 1
ATOM 645 C CA . LYS A 1 82 ? -7.289 22.266 5.859 1 86.69 82 LYS A CA 1
ATOM 646 C C . LYS A 1 82 ? -8.469 21.391 5.453 1 86.69 82 LYS A C 1
ATOM 648 O O . LYS A 1 82 ? -9.352 21.125 6.266 1 86.69 82 LYS A O 1
ATOM 653 N N . ASN A 1 83 ? -8.438 20.969 4.246 1 89.12 83 ASN A N 1
ATOM 654 C CA . ASN A 1 83 ? -9.508 20.094 3.756 1 89.12 83 ASN A CA 1
ATOM 655 C C . ASN A 1 83 ? -9.523 18.766 4.492 1 89.12 83 ASN A C 1
ATOM 657 O O . ASN A 1 83 ? -10.586 18.25 4.824 1 89.12 83 ASN A O 1
ATOM 661 N N . LEU A 1 84 ? -8.391 18.266 4.727 1 90.31 84 LEU A N 1
ATOM 662 C CA . LEU A 1 84 ? -8.273 17 5.441 1 90.31 84 LEU A CA 1
ATOM 663 C C . LEU A 1 84 ? -8.859 17.109 6.848 1 90.31 84 LEU A C 1
ATOM 665 O O . LEU A 1 84 ? -9.594 16.234 7.293 1 90.31 84 LEU A O 1
ATOM 669 N N . LYS A 1 85 ? -8.578 18.156 7.461 1 91.81 85 LYS A N 1
ATOM 670 C CA . LYS A 1 85 ? -9.102 18.375 8.805 1 91.81 85 LYS A CA 1
ATOM 671 C C . LYS A 1 85 ? -10.617 18.547 8.781 1 91.81 85 LYS A C 1
ATOM 673 O O . LYS A 1 85 ? -11.312 18.094 9.695 1 91.81 85 LYS A O 1
ATOM 678 N N . SER A 1 86 ? -11.031 19.141 7.738 1 93.56 86 SER A N 1
ATOM 679 C CA . SER A 1 86 ? -12.469 19.391 7.621 1 93.56 86 SER A CA 1
ATOM 680 C C . SER A 1 86 ? -13.25 18.094 7.473 1 93.56 86 SER A C 1
ATOM 682 O O . SER A 1 86 ? -14.391 17.984 7.918 1 93.56 86 SER A O 1
ATOM 684 N N . ILE A 1 87 ? -12.617 17.094 6.926 1 94.44 87 ILE A N 1
ATOM 685 C CA . ILE A 1 87 ? -13.367 15.875 6.668 1 94.44 87 ILE A CA 1
ATOM 686 C C . ILE A 1 87 ? -12.945 14.797 7.664 1 94.44 87 ILE A C 1
ATOM 688 O O . ILE A 1 87 ? -13.445 13.664 7.613 1 94.44 87 ILE A O 1
ATOM 692 N N . ALA A 1 88 ? -12.094 15.109 8.562 1 94.75 88 ALA A N 1
ATOM 693 C CA . ALA A 1 88 ? -11.5 14.141 9.484 1 94.75 88 ALA A CA 1
ATOM 694 C C . ALA A 1 88 ? -12.578 13.422 10.281 1 94.75 88 ALA A C 1
ATOM 696 O O . ALA A 1 88 ? -12.43 12.242 10.617 1 94.75 88 ALA A O 1
ATOM 697 N N . HIS A 1 89 ? -13.688 14.094 10.516 1 96.25 89 HIS A N 1
ATOM 698 C CA . HIS A 1 89 ? -14.727 13.516 11.367 1 96.25 89 HIS A CA 1
ATOM 699 C C . HIS A 1 89 ? -15.914 13.039 10.539 1 96.25 89 HIS A C 1
ATOM 701 O O . HIS A 1 89 ? -16.906 12.539 11.086 1 96.25 89 HIS A O 1
ATOM 707 N N . ASN A 1 90 ? -15.805 13.141 9.188 1 96.56 90 ASN A N 1
ATOM 708 C CA . ASN A 1 90 ? -16.844 12.609 8.312 1 96.56 90 ASN A CA 1
ATOM 709 C C . ASN A 1 90 ? -16.844 11.086 8.305 1 96.56 90 ASN A C 1
ATOM 711 O O . ASN A 1 90 ? -15.797 10.461 8.477 1 96.56 90 ASN A O 1
ATOM 715 N N . PRO A 1 91 ? -18.062 10.562 8.203 1 96.69 91 PRO A N 1
ATOM 716 C CA . PRO A 1 91 ? -18.094 9.109 8.008 1 96.69 91 PRO A CA 1
ATOM 717 C C . PRO A 1 91 ? -17.375 8.664 6.746 1 96.69 91 PRO A C 1
ATOM 719 O O . PRO A 1 91 ? -17.516 9.281 5.691 1 96.69 91 PRO A O 1
ATOM 722 N N . ILE A 1 92 ? -16.578 7.602 6.914 1 95.75 92 ILE A N 1
ATOM 723 C CA . ILE A 1 92 ? -15.711 7.164 5.828 1 95.75 92 ILE A CA 1
ATOM 724 C C . ILE A 1 92 ? -16.547 6.652 4.664 1 95.75 92 ILE A C 1
ATOM 726 O O . ILE A 1 92 ? -16.109 6.664 3.514 1 95.75 92 ILE A O 1
ATOM 730 N N . GLY A 1 93 ? -17.797 6.215 4.957 1 93.25 93 GLY A N 1
ATOM 731 C CA . GLY A 1 93 ? -18.703 5.719 3.924 1 93.25 93 GLY A CA 1
ATOM 732 C C . GLY A 1 93 ? -18.906 6.707 2.791 1 93.25 93 GLY A C 1
ATOM 733 O O . GLY A 1 93 ? -19.156 6.309 1.652 1 93.25 93 GLY A O 1
ATOM 734 N N . LYS A 1 94 ? -18.766 8.023 3.021 1 93.88 94 LYS A N 1
ATOM 735 C CA . LYS A 1 94 ? -18.953 9.086 2.037 1 93.88 94 LYS A CA 1
ATOM 736 C C . LYS A 1 94 ? -17.844 9.055 0.989 1 93.88 94 LYS A C 1
ATOM 738 O O . LYS A 1 94 ? -18 9.578 -0.114 1 93.88 94 LYS A O 1
ATOM 743 N N . TYR A 1 95 ? -16.766 8.445 1.357 1 93.12 95 TYR A N 1
ATOM 744 C CA . TYR A 1 95 ? -15.586 8.531 0.497 1 93.12 95 TYR A CA 1
ATOM 745 C C . TYR A 1 95 ? -15.203 7.156 -0.033 1 93.12 95 TYR A C 1
ATOM 747 O O . TYR A 1 95 ? -14.234 7.023 -0.784 1 93.12 95 TYR A O 1
ATOM 755 N N . ALA A 1 96 ? -15.898 6.207 0.424 1 91.44 96 ALA A N 1
ATOM 756 C CA . ALA A 1 96 ? -15.578 4.836 0.033 1 91.44 96 ALA A CA 1
ATOM 757 C C . ALA A 1 96 ? -15.992 4.566 -1.411 1 91.44 96 ALA A C 1
ATOM 759 O O . ALA A 1 96 ? -17 5.105 -1.885 1 91.44 96 ALA A O 1
ATOM 760 N N . THR A 1 97 ? -15.133 3.795 -2.074 1 88 97 THR A N 1
ATOM 761 C CA . THR A 1 97 ? -15.453 3.377 -3.434 1 88 97 THR A CA 1
ATOM 762 C C . THR A 1 97 ? -16.438 2.215 -3.418 1 88 97 THR A C 1
ATOM 764 O O . THR A 1 97 ? -16.297 1.283 -2.623 1 88 97 THR A O 1
ATOM 767 N N . LYS A 1 98 ? -17.438 2.305 -4.273 1 86.62 98 LYS A N 1
ATOM 768 C CA . LYS A 1 98 ? -18.469 1.285 -4.449 1 86.62 98 LYS A CA 1
ATOM 769 C C . LYS A 1 98 ? -18.812 1.095 -5.926 1 86.62 98 LYS A C 1
ATOM 771 O O . LYS A 1 98 ? -18.797 2.055 -6.699 1 86.62 98 LYS A O 1
ATOM 776 N N . PRO A 1 99 ? -19.078 -0.243 -6.422 1 78.94 99 PRO A N 1
ATOM 777 C CA . PRO A 1 99 ? -19 -1.539 -5.746 1 78.94 99 PRO A CA 1
ATOM 778 C C . PRO A 1 99 ? -17.562 -2.055 -5.633 1 78.94 99 PRO A C 1
ATOM 780 O O . PRO A 1 99 ? -16.672 -1.566 -6.328 1 78.94 99 PRO A O 1
ATOM 783 N N . VAL A 1 100 ? -17.312 -2.895 -4.609 1 83.81 100 VAL A N 1
ATOM 784 C CA . VAL A 1 100 ? -15.992 -3.48 -4.395 1 83.81 100 VAL A CA 1
ATOM 785 C C . VAL A 1 100 ? -15.938 -4.867 -5.027 1 83.81 100 VAL A C 1
ATOM 787 O O . VAL A 1 100 ? -16.891 -5.641 -4.938 1 83.81 100 VAL A O 1
ATOM 790 N N . PHE A 1 101 ? -14.883 -5.086 -5.66 1 87.19 101 PHE A N 1
ATOM 791 C CA . PHE A 1 101 ? -14.633 -6.434 -6.164 1 87.19 101 PHE A CA 1
ATOM 792 C C . PHE A 1 101 ? -14.242 -7.371 -5.031 1 87.19 101 PHE A C 1
ATOM 794 O O . PHE A 1 101 ? -13.383 -7.043 -4.211 1 87.19 101 PHE A O 1
ATOM 801 N N . THR A 1 102 ? -14.977 -8.461 -4.93 1 92 102 THR A N 1
ATOM 802 C CA . THR A 1 102 ? -14.711 -9.445 -3.885 1 92 102 THR A CA 1
ATOM 803 C C . THR A 1 102 ? -14.477 -10.828 -4.488 1 92 102 THR A C 1
ATOM 805 O O . THR A 1 102 ? -14.875 -11.086 -5.629 1 92 102 THR A O 1
ATOM 808 N N . VAL A 1 103 ? -13.828 -11.641 -3.723 1 92.62 103 VAL A N 1
ATOM 809 C CA . VAL A 1 103 ? -13.602 -13.016 -4.152 1 92.62 103 VAL A CA 1
ATOM 810 C C . VAL A 1 103 ? -14.055 -13.977 -3.057 1 92.62 103 VAL A C 1
ATOM 812 O O . VAL A 1 103 ? -14.281 -13.562 -1.915 1 92.62 103 VAL A O 1
ATOM 815 N N . LYS A 1 104 ? -14.195 -15.227 -3.486 1 95.44 104 LYS A N 1
ATOM 816 C CA . LYS A 1 104 ? -14.57 -16.266 -2.541 1 95.44 104 LYS A CA 1
ATOM 817 C C . LYS A 1 104 ? -13.359 -17.109 -2.129 1 95.44 104 LYS A C 1
ATOM 819 O O . LYS A 1 104 ? -12.336 -17.094 -2.814 1 95.44 104 LYS A O 1
ATOM 824 N N . GLN A 1 105 ? -13.508 -17.734 -1.035 1 93.62 105 GLN A N 1
ATOM 825 C CA . GLN A 1 105 ? -12.406 -18.531 -0.5 1 93.62 105 GLN A CA 1
ATOM 826 C C . GLN A 1 105 ? -12.008 -19.641 -1.477 1 93.62 105 GLN A C 1
ATOM 828 O O . GLN A 1 105 ? -10.844 -20.062 -1.502 1 93.62 105 GLN A O 1
ATOM 833 N N . ASP A 1 106 ? -12.969 -20.047 -2.312 1 93.69 106 ASP A N 1
ATOM 834 C CA . ASP A 1 106 ? -12.711 -21.188 -3.189 1 93.69 106 ASP A CA 1
ATOM 835 C C . ASP A 1 106 ? -12.227 -20.719 -4.562 1 93.69 106 ASP A C 1
ATOM 837 O O . ASP A 1 106 ? -11.898 -21.547 -5.418 1 93.69 106 ASP A O 1
ATOM 841 N N . ASP A 1 107 ? -12.172 -19.453 -4.719 1 92.31 107 ASP A N 1
ATOM 842 C CA . ASP A 1 107 ? -11.617 -18.953 -5.977 1 92.31 107 ASP A CA 1
ATOM 843 C C . ASP A 1 107 ? -10.148 -19.328 -6.109 1 92.31 107 ASP A C 1
ATOM 845 O O . ASP A 1 107 ? -9.453 -19.5 -5.105 1 92.31 107 ASP A O 1
ATOM 849 N N . THR A 1 108 ? -9.703 -19.484 -7.324 1 89.56 108 THR A N 1
ATOM 850 C CA . THR A 1 108 ? -8.336 -19.922 -7.57 1 89.56 108 THR A CA 1
ATOM 851 C C . THR A 1 108 ? -7.383 -18.719 -7.578 1 89.56 108 THR A C 1
ATOM 853 O O . THR A 1 108 ? -7.801 -17.594 -7.824 1 89.56 108 THR A O 1
ATOM 856 N N . LEU A 1 109 ? -6.141 -19.016 -7.328 1 85.62 109 LEU A N 1
ATOM 857 C CA . LEU A 1 109 ? -5.086 -18.016 -7.41 1 85.62 109 LEU A CA 1
ATOM 858 C C . LEU A 1 109 ? -5.066 -17.359 -8.789 1 85.62 109 LEU A C 1
ATOM 860 O O . LEU A 1 109 ? -4.91 -16.141 -8.898 1 85.62 109 LEU A O 1
ATOM 864 N N . LEU A 1 110 ? -5.199 -18.172 -9.812 1 82.5 110 LEU A N 1
ATOM 865 C CA . LEU A 1 110 ? -5.145 -17.672 -11.18 1 82.5 110 LEU A CA 1
ATOM 866 C C . LEU A 1 110 ? -6.254 -16.656 -11.438 1 82.5 110 LEU A C 1
ATOM 868 O O . LEU A 1 110 ? -6.023 -15.633 -12.07 1 82.5 110 LEU A O 1
ATOM 872 N N . TYR A 1 111 ? -7.383 -16.984 -10.883 1 83.62 111 TYR A N 1
ATOM 873 C CA . TYR A 1 111 ? -8.516 -16.078 -11.047 1 83.62 111 TYR A CA 1
ATOM 874 C C . TYR A 1 111 ? -8.25 -14.734 -10.375 1 83.62 111 TYR A C 1
ATOM 876 O O . TYR A 1 111 ? -8.469 -13.68 -10.969 1 83.62 111 TYR A O 1
ATOM 884 N N . VAL A 1 112 ? -7.766 -14.789 -9.188 1 84.75 112 VAL A N 1
ATOM 885 C CA . VAL A 1 112 ? -7.5 -13.578 -8.422 1 84.75 112 VAL A CA 1
ATOM 886 C C . VAL A 1 112 ? -6.363 -12.789 -9.078 1 84.75 112 VAL A C 1
ATOM 888 O O . VAL A 1 112 ? -6.434 -11.562 -9.188 1 84.75 112 VAL A O 1
ATOM 891 N N . ALA A 1 113 ? -5.387 -13.469 -9.5 1 82.31 113 ALA A N 1
ATOM 892 C CA . ALA A 1 113 ? -4.25 -12.828 -10.164 1 82.31 113 ALA A CA 1
ATOM 893 C C . ALA A 1 113 ? -4.695 -12.086 -11.422 1 82.31 113 ALA A C 1
ATOM 895 O O . ALA A 1 113 ? -4.238 -10.969 -11.688 1 82.31 113 ALA A O 1
ATOM 896 N N . ASP A 1 114 ? -5.574 -12.672 -12.117 1 79.31 114 ASP A N 1
ATOM 897 C CA . ASP A 1 114 ? -6.105 -12.062 -13.336 1 79.31 114 ASP A CA 1
ATOM 898 C C . ASP A 1 114 ? -6.836 -10.758 -13.023 1 79.31 114 ASP A C 1
ATOM 900 O O . ASP A 1 114 ? -6.664 -9.766 -13.727 1 79.31 114 ASP A O 1
ATOM 904 N N . MET A 1 115 ? -7.52 -10.773 -11.984 1 77.25 115 MET A N 1
ATOM 905 C CA . MET A 1 115 ? -8.32 -9.609 -11.602 1 77.25 115 MET A CA 1
ATOM 906 C C . MET A 1 115 ? -7.426 -8.461 -11.141 1 77.25 115 MET A C 1
ATOM 908 O O . MET A 1 115 ? -7.676 -7.301 -11.469 1 77.25 115 MET A O 1
ATOM 912 N N . ILE A 1 116 ? -6.426 -8.805 -10.43 1 73.94 116 ILE A N 1
ATOM 913 C CA . ILE A 1 116 ? -5.516 -7.793 -9.898 1 73.94 116 ILE A CA 1
ATOM 914 C C . ILE A 1 116 ? -4.73 -7.152 -11.039 1 73.94 116 ILE A C 1
ATOM 916 O O . ILE A 1 116 ? -4.523 -5.938 -11.055 1 73.94 116 ILE A O 1
ATOM 920 N N . MET A 1 117 ? -4.383 -7.938 -11.906 1 71 117 MET A N 1
ATOM 921 C CA . MET A 1 117 ? -3.615 -7.434 -13.039 1 71 117 MET A CA 1
ATOM 922 C C . MET A 1 117 ? -4.484 -6.562 -13.945 1 71 117 MET A C 1
ATOM 924 O O . MET A 1 117 ? -4.016 -5.555 -14.477 1 71 117 MET A O 1
ATOM 928 N N . ARG A 1 118 ? -5.707 -6.93 -14 1 70.38 118 ARG A N 1
ATOM 929 C CA . ARG A 1 118 ? -6.613 -6.234 -14.906 1 70.38 118 ARG A CA 1
ATOM 930 C C . ARG A 1 118 ? -7.141 -4.949 -14.273 1 70.38 118 ARG A C 1
ATOM 932 O O . ARG A 1 118 ? -7.234 -3.916 -14.938 1 70.38 118 ARG A O 1
ATOM 939 N N . LYS A 1 119 ? -7.395 -5.027 -13.055 1 69.94 119 LYS A N 1
ATOM 940 C CA . LYS A 1 119 ? -8.102 -3.908 -12.438 1 69.94 119 LYS A CA 1
ATOM 941 C C . LYS A 1 119 ? -7.168 -3.102 -11.539 1 69.94 119 LYS A C 1
ATOM 943 O O . LYS A 1 119 ? -7.52 -2.006 -11.094 1 69.94 119 LYS A O 1
ATOM 948 N N . GLY A 1 120 ? -6.043 -3.621 -11.359 1 70.81 120 GLY A N 1
ATOM 949 C CA . GLY A 1 120 ? -5.059 -2.887 -10.586 1 70.81 120 GLY A CA 1
ATOM 950 C C . GLY A 1 120 ? -5.395 -2.816 -9.109 1 70.81 120 GLY A C 1
ATOM 951 O O . GLY A 1 120 ? -5.004 -1.869 -8.422 1 70.81 120 GLY A O 1
ATOM 952 N N . PHE A 1 121 ? -6.156 -3.77 -8.664 1 75.06 121 PHE A N 1
ATOM 953 C CA . PHE A 1 121 ? -6.523 -3.766 -7.258 1 75.06 121 PHE A CA 1
ATOM 954 C C . PHE A 1 121 ? -5.34 -4.172 -6.387 1 75.06 121 PHE A C 1
ATOM 956 O O . PHE A 1 121 ? -4.613 -5.113 -6.719 1 75.06 121 PHE A O 1
ATOM 963 N N . LYS A 1 122 ? -5.113 -3.434 -5.336 1 77.25 122 LYS A N 1
ATOM 964 C CA . LYS A 1 122 ? -4.016 -3.756 -4.43 1 77.25 122 LYS A CA 1
ATOM 965 C C . LYS A 1 122 ? -4.457 -4.754 -3.363 1 77.25 122 LYS A C 1
ATOM 967 O O . LYS A 1 122 ? -3.635 -5.496 -2.822 1 77.25 122 LYS A O 1
ATOM 972 N N . MET A 1 123 ? -5.688 -4.707 -3.102 1 83.38 123 MET A N 1
ATOM 973 C CA . MET A 1 123 ? -6.273 -5.602 -2.107 1 83.38 123 MET A CA 1
ATOM 974 C C . MET A 1 123 ? -7.691 -6 -2.504 1 83.38 123 MET A C 1
ATOM 976 O O . MET A 1 123 ? -8.453 -5.176 -3.008 1 83.38 123 MET A O 1
ATOM 980 N N . VAL A 1 124 ? -7.996 -7.301 -2.277 1 88.31 124 VAL A N 1
ATOM 981 C CA . VAL A 1 124 ? -9.32 -7.812 -2.623 1 88.31 124 VAL A CA 1
ATOM 982 C C . VAL A 1 124 ? -9.938 -8.516 -1.415 1 88.31 124 VAL A C 1
ATOM 984 O O . VAL A 1 124 ? -9.352 -9.453 -0.874 1 88.31 124 VAL A O 1
ATOM 987 N N . PRO A 1 125 ? -11.094 -8.055 -1.018 1 91.75 125 PRO A N 1
ATOM 988 C CA . PRO A 1 125 ? -11.758 -8.742 0.097 1 91.75 125 PRO A CA 1
ATOM 989 C C . PRO A 1 125 ? -12.227 -10.148 -0.272 1 91.75 125 PRO A C 1
ATOM 991 O O . PRO A 1 125 ? -12.664 -10.383 -1.401 1 91.75 125 PRO A O 1
ATOM 994 N N . VAL A 1 126 ? -12.055 -10.984 0.682 1 94.06 126 VAL A N 1
ATOM 995 C CA . VAL A 1 126 ? -12.602 -12.336 0.572 1 94.06 126 VAL A CA 1
ATOM 996 C C . VAL A 1 126 ? -13.883 -12.445 1.396 1 94.06 126 VAL A C 1
ATOM 998 O O . VAL A 1 126 ? -13.898 -12.117 2.586 1 94.06 126 VAL A O 1
ATOM 1001 N N . VAL A 1 127 ? -14.961 -12.883 0.726 1 94.94 127 VAL A N 1
ATOM 1002 C CA . VAL A 1 127 ? -16.25 -12.898 1.405 1 94.94 127 VAL A CA 1
ATOM 1003 C C . VAL A 1 127 ? -16.875 -14.289 1.299 1 94.94 127 VAL A C 1
ATOM 1005 O O . VAL A 1 127 ? -16.484 -15.094 0.454 1 94.94 127 VAL A O 1
ATOM 1008 N N . ASP A 1 128 ? -17.766 -14.523 2.205 1 94.19 128 ASP A N 1
ATOM 1009 C CA . ASP A 1 128 ? -18.516 -15.773 2.135 1 94.19 128 ASP A CA 1
ATOM 1010 C C . ASP A 1 128 ? -19.75 -15.625 1.259 1 94.19 128 ASP A C 1
ATOM 1012 O O . ASP A 1 128 ? -19.875 -14.664 0.499 1 94.19 128 ASP A O 1
ATOM 1016 N N . GLU A 1 129 ? -20.625 -16.609 1.307 1 93.94 129 GLU A N 1
ATOM 1017 C CA . GLU A 1 129 ? -21.812 -16.641 0.456 1 93.94 129 GLU A CA 1
ATOM 1018 C C . GLU A 1 129 ? -22.766 -15.508 0.8 1 93.94 129 GLU A C 1
ATOM 1020 O O . GLU A 1 129 ? -23.547 -15.07 -0.045 1 93.94 129 GLU A O 1
ATOM 1025 N N . ASN A 1 130 ? -22.656 -14.977 1.938 1 93.56 130 ASN A N 1
ATOM 1026 C CA . ASN A 1 130 ? -23.531 -13.906 2.387 1 93.56 130 ASN A CA 1
ATOM 1027 C C . ASN A 1 130 ? -22.844 -12.547 2.307 1 93.56 130 ASN A C 1
ATOM 1029 O O . ASN A 1 130 ? -23.281 -11.578 2.934 1 93.56 130 ASN A O 1
ATOM 1033 N N . ASN A 1 131 ? -21.656 -12.492 1.658 1 92.69 131 ASN A N 1
ATOM 1034 C CA . ASN A 1 131 ? -20.875 -11.273 1.468 1 92.69 131 ASN A CA 1
ATOM 1035 C C . ASN A 1 131 ? -20.234 -10.812 2.773 1 92.69 131 ASN A C 1
ATOM 1037 O O . ASN A 1 131 ? -19.891 -9.633 2.92 1 92.69 131 ASN A O 1
ATOM 1041 N N . VAL A 1 132 ? -20.219 -11.75 3.693 1 94.12 132 VAL A N 1
ATOM 1042 C CA . VAL A 1 132 ? -19.562 -11.461 4.957 1 94.12 132 VAL A CA 1
ATOM 1043 C C . VAL A 1 132 ? -18.047 -11.555 4.781 1 94.12 132 VAL A C 1
ATOM 1045 O O . VAL A 1 132 ? -17.547 -12.508 4.18 1 94.12 132 VAL A O 1
ATOM 1048 N N . LEU A 1 133 ? -17.406 -10.562 5.32 1 94.06 133 LEU A N 1
ATOM 1049 C CA . LEU A 1 133 ? -15.961 -10.477 5.156 1 94.06 133 LEU A CA 1
ATOM 1050 C C . LEU A 1 133 ? -15.258 -11.609 5.91 1 94.06 133 LEU A C 1
ATOM 1052 O O . LEU A 1 133 ? -15.484 -11.797 7.105 1 94.06 133 LEU A O 1
ATOM 1056 N N . LEU A 1 134 ? -14.422 -12.328 5.195 1 93.25 134 LEU A N 1
ATOM 1057 C CA . LEU A 1 134 ? -13.641 -13.406 5.793 1 93.25 134 LEU A CA 1
ATOM 1058 C C . LEU A 1 134 ? -12.172 -13.023 5.906 1 93.25 134 LEU A C 1
ATOM 1060 O O . LEU A 1 134 ? -11.438 -13.578 6.727 1 93.25 134 LEU A O 1
ATOM 1064 N N . GLY A 1 135 ? -11.797 -12.141 5.109 1 92.06 135 GLY A N 1
ATOM 1065 C CA . GLY A 1 135 ? -10.414 -11.703 5.004 1 92.06 135 GLY A CA 1
ATOM 1066 C C . GLY A 1 135 ? -10.117 -10.953 3.721 1 92.06 135 GLY A C 1
ATOM 1067 O O . GLY A 1 135 ? -11.008 -10.305 3.158 1 92.06 135 GLY A O 1
ATOM 1068 N N . TYR A 1 136 ? -8.859 -10.906 3.379 1 90.56 136 TYR A N 1
ATOM 1069 C CA . TYR A 1 136 ? -8.5 -10.211 2.152 1 90.56 136 TYR A CA 1
ATOM 1070 C C . TYR A 1 136 ? -7.23 -10.797 1.545 1 90.56 136 TYR A C 1
ATOM 1072 O O . TYR A 1 136 ? -6.516 -11.555 2.201 1 90.56 136 TYR A O 1
ATOM 1080 N N . VAL A 1 137 ? -7.062 -10.523 0.313 1 89.19 137 VAL A N 1
ATOM 1081 C CA . VAL A 1 137 ? -5.863 -10.922 -0.418 1 89.19 137 VAL A CA 1
ATOM 1082 C C . VAL A 1 137 ? -5.184 -9.68 -1.004 1 89.19 137 VAL A C 1
ATOM 1084 O O . VAL A 1 137 ? -5.848 -8.82 -1.582 1 89.19 137 VAL A O 1
ATOM 1087 N N . THR A 1 138 ? -3.883 -9.625 -0.765 1 88.12 138 THR A N 1
ATOM 1088 C CA . THR A 1 138 ? -3.121 -8.531 -1.352 1 88.12 138 THR A CA 1
ATOM 1089 C C . THR A 1 138 ? -2.35 -9.008 -2.58 1 88.12 138 THR A C 1
ATOM 1091 O O . THR A 1 138 ? -2.193 -10.211 -2.795 1 88.12 138 THR A O 1
ATOM 1094 N N . ARG A 1 139 ? -1.947 -8.031 -3.305 1 86.75 139 ARG A N 1
ATOM 1095 C CA . ARG A 1 139 ? -1.114 -8.359 -4.457 1 86.75 139 ARG A CA 1
ATOM 1096 C C . ARG A 1 139 ? 0.138 -9.117 -4.031 1 86.75 139 ARG A C 1
ATOM 1098 O O . ARG A 1 139 ? 0.553 -10.062 -4.703 1 86.75 139 ARG A O 1
ATOM 1105 N N . VAL A 1 140 ? 0.622 -8.742 -2.936 1 89.25 140 VAL A N 1
ATOM 1106 C CA . VAL A 1 140 ? 1.848 -9.367 -2.441 1 89.25 140 VAL A CA 1
ATOM 1107 C C . VAL A 1 140 ? 1.584 -10.828 -2.09 1 89.25 140 VAL A C 1
ATOM 1109 O O . VAL A 1 140 ? 2.439 -11.688 -2.309 1 89.25 140 VAL A O 1
ATOM 1112 N N . ALA A 1 141 ? 0.501 -11.039 -1.522 1 88.12 141 ALA A N 1
ATOM 1113 C CA . ALA A 1 141 ? 0.153 -12.414 -1.19 1 88.12 141 ALA A CA 1
ATOM 1114 C C . ALA A 1 141 ? 0.111 -13.289 -2.443 1 88.12 141 ALA A C 1
ATOM 1116 O O . ALA A 1 141 ? 0.508 -14.453 -2.408 1 88.12 141 ALA A O 1
ATOM 1117 N N . ILE A 1 142 ? -0.352 -12.719 -3.455 1 86.75 142 ILE A N 1
ATOM 1118 C CA . ILE A 1 142 ? -0.428 -13.445 -4.719 1 86.75 142 ILE A CA 1
ATOM 1119 C C . ILE A 1 142 ? 0.98 -13.727 -5.238 1 86.75 142 ILE A C 1
ATOM 1121 O O . ILE A 1 142 ? 1.273 -14.836 -5.688 1 86.75 142 ILE A O 1
ATOM 1125 N N . LEU A 1 143 ? 1.793 -12.75 -5.219 1 89.56 143 LEU A N 1
ATOM 1126 C CA . LEU A 1 143 ? 3.176 -12.914 -5.652 1 89.56 143 LEU A CA 1
ATOM 1127 C C . LEU A 1 143 ? 3.865 -14.016 -4.855 1 89.56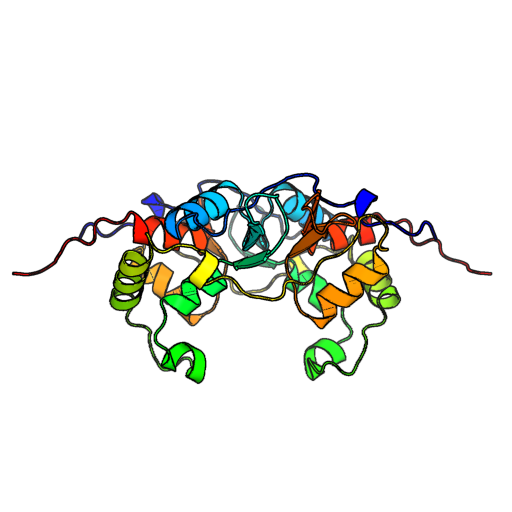 143 LEU A C 1
ATOM 1129 O O . LEU A 1 143 ? 4.527 -14.883 -5.43 1 89.56 143 LEU A O 1
ATOM 1133 N N . GLN A 1 144 ? 3.686 -13.914 -3.596 1 90.81 144 GLN A N 1
ATOM 1134 C CA . GLN A 1 144 ? 4.309 -14.898 -2.717 1 90.81 144 GLN A CA 1
ATOM 1135 C C . GLN A 1 144 ? 3.811 -16.297 -3.023 1 90.81 144 GLN A C 1
ATOM 1137 O O . GLN A 1 144 ? 4.605 -17.25 -3.109 1 90.81 144 GLN A O 1
ATOM 1142 N N . SER A 1 145 ? 2.531 -16.391 -3.189 1 88.38 145 SER A N 1
ATOM 1143 C CA . SER A 1 145 ? 1.923 -17.688 -3.459 1 88.38 145 SER A CA 1
ATOM 1144 C C . SER A 1 145 ? 2.375 -18.234 -4.809 1 88.38 145 SER A C 1
ATOM 1146 O O . SER A 1 145 ? 2.59 -19.453 -4.949 1 88.38 145 SER A O 1
ATOM 1148 N N . ALA A 1 146 ? 2.447 -17.344 -5.719 1 85.06 146 ALA A N 1
ATOM 1149 C CA . ALA A 1 146 ? 2.865 -17.75 -7.059 1 85.06 146 ALA A CA 1
ATOM 1150 C C . ALA A 1 146 ? 4.301 -18.266 -7.051 1 85.06 146 ALA A C 1
ATOM 1152 O O . ALA A 1 146 ? 4.625 -19.234 -7.738 1 85.06 146 ALA A O 1
ATOM 1153 N N . ILE A 1 147 ? 5.145 -17.609 -6.34 1 86.94 147 ILE A N 1
ATOM 1154 C CA . ILE A 1 147 ? 6.543 -18.016 -6.246 1 86.94 147 ILE A CA 1
ATOM 1155 C C . ILE A 1 147 ? 6.637 -19.375 -5.562 1 86.94 147 ILE A C 1
ATOM 1157 O O . ILE A 1 147 ? 7.406 -20.234 -5.988 1 86.94 147 ILE A O 1
ATOM 1161 N N . ASN A 1 148 ? 5.801 -19.484 -4.516 1 83.25 148 ASN A N 1
ATOM 1162 C CA . ASN A 1 148 ? 5.867 -20.703 -3.709 1 83.25 148 ASN A CA 1
ATOM 1163 C C . ASN A 1 148 ? 5.098 -21.859 -4.355 1 83.25 148 ASN A C 1
ATOM 1165 O O . ASN A 1 148 ? 5.281 -23.016 -3.988 1 83.25 148 ASN A O 1
ATOM 1169 N N . ALA A 1 149 ? 4.062 -21.359 -5.18 1 73.75 149 ALA A N 1
ATOM 1170 C CA . ALA A 1 149 ? 3.223 -22.391 -5.793 1 73.75 149 ALA A CA 1
ATOM 1171 C C . ALA A 1 149 ? 4.051 -23.328 -6.664 1 73.75 149 ALA A C 1
ATOM 1173 O O . ALA A 1 149 ? 5.02 -22.906 -7.301 1 73.75 149 ALA A O 1
ATOM 1174 N N . ASN A 1 150 ? 4.309 -24.453 -6.293 1 55.97 150 ASN A N 1
ATOM 1175 C CA . ASN A 1 150 ? 4.93 -25.484 -7.109 1 55.97 150 ASN A CA 1
ATOM 1176 C C . ASN A 1 150 ? 4.23 -25.625 -8.461 1 55.97 150 ASN A C 1
ATOM 1178 O O . ASN A 1 150 ? 3.016 -25.828 -8.516 1 55.97 150 ASN A O 1
ATOM 1182 N N . THR A 1 151 ? 4.5 -24.75 -9.445 1 48.53 151 THR A N 1
ATOM 1183 C CA . THR A 1 151 ? 4.023 -24.984 -10.805 1 48.53 151 THR A CA 1
ATOM 1184 C C . THR A 1 151 ? 3.918 -26.484 -11.094 1 48.53 151 THR A C 1
ATOM 1186 O O . THR A 1 151 ? 4.91 -27.203 -11.016 1 48.53 151 THR A O 1
ATOM 1189 N N . VAL A 1 152 ? 2.951 -27.125 -10.75 1 37.44 152 VAL A N 1
ATOM 1190 C CA . VAL A 1 152 ? 2.777 -28.422 -11.398 1 37.44 152 VAL A CA 1
ATOM 1191 C C . VAL A 1 152 ? 3.076 -28.297 -12.891 1 37.44 152 VAL A C 1
ATOM 1193 O O . VAL A 1 152 ? 2.486 -27.469 -13.586 1 37.44 152 VAL A O 1
ATOM 1196 N N . GLU A 1 153 ? 4.27 -28.438 -13.516 1 36.5 153 GLU A N 1
ATOM 1197 C CA . GLU A 1 153 ? 4.438 -28.984 -14.859 1 36.5 153 GLU A CA 1
ATOM 1198 C C . GLU A 1 153 ? 3.174 -29.719 -15.312 1 36.5 153 GLU A C 1
ATOM 1200 O O . GLU A 1 153 ? 2.74 -30.672 -14.672 1 36.5 153 GLU A O 1
ATOM 1205 N N . GLU A 1 154 ? 2.055 -29.141 -15.727 1 31.98 154 GLU A N 1
ATOM 1206 C CA . GLU A 1 154 ? 1.191 -29.984 -16.547 1 31.98 154 GLU A CA 1
ATOM 1207 C C . GLU A 1 154 ? 1.947 -31.203 -17.078 1 31.98 154 GLU A C 1
ATOM 1209 O O . GLU A 1 154 ? 3.18 -31.219 -17.094 1 31.98 154 GLU A O 1
ATOM 1214 N N . ILE A 1 155 ? 1.508 -31.438 -18.141 1 29.48 155 ILE A N 1
ATOM 1215 C CA . ILE A 1 155 ? 0.851 -32.219 -19.172 1 29.48 155 ILE A CA 1
ATOM 1216 C C . ILE A 1 155 ? 1.9 -32.844 -20.109 1 29.48 155 ILE A C 1
ATOM 1218 O O . ILE A 1 155 ? 2.596 -32.125 -20.812 1 29.48 155 ILE A O 1
ATOM 1222 N N . LYS A 1 156 ? 2.717 -33.812 -19.641 1 29.88 156 LYS A N 1
ATOM 1223 C CA . LYS A 1 156 ? 2.789 -34.875 -20.641 1 29.88 156 LYS A CA 1
ATOM 1224 C C . LYS A 1 156 ? 1.398 -35.406 -20.984 1 29.88 156 LYS A C 1
ATOM 1226 O O . LYS A 1 156 ? 0.558 -35.594 -20.109 1 29.88 156 LYS A O 1
ATOM 1231 N N . MET B 1 1 ? 3.135 27.891 13.984 1 40.84 1 MET B N 1
ATOM 1232 C CA . MET B 1 1 ? 2.648 26.672 13.328 1 40.84 1 MET B CA 1
ATOM 1233 C C . MET B 1 1 ? 3.578 25.5 13.609 1 40.84 1 MET B C 1
ATOM 1235 O O . MET B 1 1 ? 4.773 25.562 13.312 1 40.84 1 MET B O 1
ATOM 1239 N N . ARG B 1 2 ? 3.416 24.859 14.57 1 52.25 2 ARG B N 1
ATOM 1240 C CA . ARG B 1 2 ? 4.52 23.984 14.961 1 52.25 2 ARG B CA 1
ATOM 1241 C C . ARG B 1 2 ? 4.938 23.078 13.805 1 52.25 2 ARG B C 1
ATOM 1243 O O . ARG B 1 2 ? 4.09 22.438 13.18 1 52.25 2 ARG B O 1
ATOM 1250 N N . ASN B 1 3 ? 5.938 23.547 13.016 1 66.75 3 ASN B N 1
ATOM 1251 C CA . ASN B 1 3 ? 6.527 22.953 11.82 1 66.75 3 ASN B CA 1
ATOM 1252 C C . ASN B 1 3 ? 6.918 21.5 12.047 1 66.75 3 ASN B C 1
ATOM 1254 O O . ASN B 1 3 ? 7.941 21.219 12.672 1 66.75 3 ASN B O 1
ATOM 1258 N N . LEU B 1 4 ? 5.867 20.641 11.977 1 82.25 4 LEU B N 1
ATOM 1259 C CA . LEU B 1 4 ? 6.203 19.234 12.133 1 82.25 4 LEU B CA 1
ATOM 1260 C C . LEU B 1 4 ? 7.324 18.828 11.188 1 82.25 4 LEU B C 1
ATOM 1262 O O . LEU B 1 4 ? 7.344 19.25 10.023 1 82.25 4 LEU B O 1
ATOM 1266 N N . LYS B 1 5 ? 8.289 18.297 11.914 1 91.19 5 LYS B N 1
ATOM 1267 C CA . LYS B 1 5 ? 9.406 17.766 11.125 1 91.19 5 LYS B CA 1
ATOM 1268 C C . LYS B 1 5 ? 9.258 16.266 10.891 1 91.19 5 LYS B C 1
ATOM 1270 O O . LYS B 1 5 ? 8.508 15.594 11.602 1 91.19 5 LYS B O 1
ATOM 1275 N N . VAL B 1 6 ? 9.922 15.789 9.922 1 91.81 6 VAL B N 1
ATOM 1276 C CA . VAL B 1 6 ? 9.852 14.383 9.523 1 91.81 6 VAL B CA 1
ATOM 1277 C C . VAL B 1 6 ? 10.148 13.492 10.727 1 91.81 6 VAL B C 1
ATOM 1279 O O . VAL B 1 6 ? 9.492 12.469 10.93 1 91.81 6 VAL B O 1
ATOM 1282 N N . LYS B 1 7 ? 11.086 13.891 11.516 1 91.31 7 LYS B N 1
ATOM 1283 C CA . LYS B 1 7 ? 11.5 13.094 12.664 1 91.31 7 LYS B CA 1
ATOM 1284 C C . LYS B 1 7 ? 10.336 12.883 13.633 1 91.31 7 LYS B C 1
ATOM 1286 O O . LYS B 1 7 ? 10.359 11.953 14.438 1 91.31 7 LYS B O 1
ATOM 1291 N N . ASP B 1 8 ? 9.375 13.742 13.547 1 88.31 8 ASP B N 1
ATOM 1292 C CA . ASP B 1 8 ? 8.25 13.688 14.484 1 88.31 8 ASP B CA 1
ATOM 1293 C C . ASP B 1 8 ? 7.23 12.633 14.055 1 88.31 8 ASP B C 1
ATOM 1295 O O . ASP B 1 8 ? 6.383 12.227 14.852 1 88.31 8 ASP B O 1
ATOM 1299 N N . PHE B 1 9 ? 7.293 12.195 12.82 1 86.19 9 PHE B N 1
ATOM 1300 C CA . PHE B 1 9 ? 6.227 11.305 12.383 1 86.19 9 PHE B CA 1
ATOM 1301 C C . PHE B 1 9 ? 6.781 10.164 11.531 1 86.19 9 PHE B C 1
ATOM 1303 O O . PHE B 1 9 ? 6.035 9.289 11.094 1 86.19 9 PHE B O 1
ATOM 1310 N N . MET B 1 10 ? 7.988 10.156 11.359 1 87.44 10 MET B N 1
ATOM 1311 C CA . MET B 1 10 ? 8.57 9.086 10.547 1 87.44 10 MET B CA 1
ATOM 1312 C C . MET B 1 10 ? 8.57 7.762 11.312 1 87.44 10 MET B C 1
ATOM 1314 O O . MET B 1 10 ? 8.43 7.75 12.539 1 87.44 10 MET B O 1
ATOM 1318 N N . THR B 1 11 ? 8.555 6.715 10.633 1 84.56 11 THR B N 1
ATOM 1319 C CA . THR B 1 11 ? 8.742 5.395 11.211 1 84.56 11 THR B CA 1
ATOM 1320 C C . THR B 1 11 ? 10.227 5.043 11.281 1 84.56 11 THR B C 1
ATOM 1322 O O . THR B 1 11 ? 10.922 5.074 10.266 1 84.56 11 THR B O 1
ATOM 1325 N N . TYR B 1 12 ? 10.594 4.793 12.539 1 80.06 12 TYR B N 1
ATOM 1326 C CA . TYR B 1 12 ? 11.992 4.449 12.758 1 80.06 12 TYR B CA 1
ATOM 1327 C C . TYR B 1 12 ? 12.219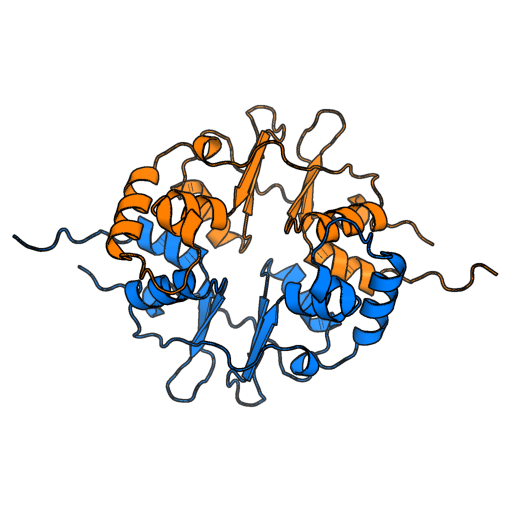 2.953 12.562 1 80.06 12 TYR B C 1
ATOM 1329 O O . TYR B 1 12 ? 12.375 2.213 13.539 1 80.06 12 TYR B O 1
ATOM 1337 N N . ASP B 1 13 ? 11.562 2.412 11.578 1 67.81 13 ASP B N 1
ATOM 1338 C CA . ASP B 1 13 ? 11.703 0.992 11.273 1 67.81 13 ASP B CA 1
ATOM 1339 C C . ASP B 1 13 ? 12.383 0.785 9.922 1 67.81 13 ASP B C 1
ATOM 1341 O O . ASP B 1 13 ? 11.969 1.36 8.914 1 67.81 13 ASP B O 1
ATOM 1345 N N . LEU B 1 14 ? 13.406 0.071 10.164 1 67.75 14 LEU B N 1
ATOM 1346 C CA . LEU B 1 14 ? 14.32 -0.134 9.047 1 67.75 14 LEU B CA 1
ATOM 1347 C C . LEU B 1 14 ? 13.898 -1.334 8.203 1 67.75 14 LEU B C 1
ATOM 1349 O O . LEU B 1 14 ? 14.523 -2.396 8.273 1 67.75 14 LEU B O 1
ATOM 1353 N N . THR B 1 15 ? 12.75 -1.26 7.668 1 83.5 15 THR B N 1
ATOM 1354 C CA . THR B 1 15 ? 12.492 -2.342 6.723 1 83.5 15 THR B CA 1
ATOM 1355 C C . THR B 1 15 ? 13.086 -2.02 5.355 1 83.5 15 THR B C 1
ATOM 1357 O O . THR B 1 15 ? 12.656 -1.073 4.691 1 83.5 15 THR B O 1
ATOM 1360 N N . PHE B 1 16 ? 14.219 -2.627 5.156 1 91 16 PHE B N 1
ATOM 1361 C CA . PHE B 1 16 ? 14.922 -2.439 3.893 1 91 16 PHE B CA 1
ATOM 1362 C C . PHE B 1 16 ? 15.422 -3.773 3.352 1 91 16 PHE B C 1
ATOM 1364 O O . PHE B 1 16 ? 15.305 -4.805 4.016 1 91 16 PHE B O 1
ATOM 1371 N N . VAL B 1 17 ? 15.883 -3.707 2.162 1 94.5 17 VAL B N 1
ATOM 1372 C CA . VAL B 1 17 ? 16.531 -4.867 1.564 1 94.5 17 VAL B CA 1
ATOM 1373 C C . VAL B 1 17 ? 17.875 -4.449 0.958 1 94.5 17 VAL B C 1
ATOM 1375 O O . VAL B 1 17 ? 18.062 -3.287 0.586 1 94.5 17 VAL B O 1
ATOM 1378 N N . PHE B 1 18 ? 18.734 -5.422 0.928 1 95.94 18 PHE B N 1
ATOM 1379 C CA . PHE B 1 18 ? 20 -5.188 0.244 1 95.94 18 PHE B CA 1
ATOM 1380 C C . PHE B 1 18 ? 19.844 -5.418 -1.255 1 95.94 18 PHE B C 1
ATOM 1382 O O . PHE B 1 18 ? 18.953 -6.141 -1.694 1 95.94 18 PHE B O 1
ATOM 1389 N N . GLU B 1 19 ? 20.719 -4.809 -1.976 1 93.62 19 GLU B N 1
ATOM 1390 C CA . GLU B 1 19 ? 20.688 -4.922 -3.432 1 93.62 19 GLU B CA 1
ATOM 1391 C C . GLU B 1 19 ? 20.797 -6.379 -3.873 1 93.62 19 GLU B C 1
ATOM 1393 O O . GLU B 1 19 ? 20.266 -6.758 -4.918 1 93.62 19 GLU B O 1
ATOM 1398 N N . ASN B 1 20 ? 21.422 -7.164 -3.051 1 95.31 20 ASN B N 1
ATOM 1399 C CA . ASN B 1 20 ? 21.688 -8.547 -3.443 1 95.31 20 ASN B CA 1
ATOM 1400 C C . ASN B 1 20 ? 20.609 -9.492 -2.941 1 95.31 20 ASN B C 1
ATOM 1402 O O . ASN B 1 20 ? 20.625 -10.68 -3.256 1 95.31 20 ASN B O 1
ATOM 1406 N N . ASP B 1 21 ? 19.703 -8.992 -2.168 1 96.25 21 ASP B N 1
ATOM 1407 C CA . ASP B 1 21 ? 18.578 -9.836 -1.778 1 96.25 21 ASP B CA 1
ATOM 1408 C C . ASP B 1 21 ? 17.766 -10.258 -2.998 1 96.25 21 ASP B C 1
ATOM 1410 O O . ASP B 1 21 ? 17.75 -9.57 -4.016 1 96.25 21 ASP B O 1
ATOM 1414 N N . THR B 1 22 ? 17.156 -11.375 -2.904 1 97.38 22 THR B N 1
ATOM 1415 C CA . THR B 1 22 ? 16.438 -11.906 -4.055 1 97.38 22 THR B CA 1
ATOM 1416 C C . THR B 1 22 ? 15.031 -11.312 -4.129 1 97.38 22 THR B C 1
ATOM 1418 O O . THR B 1 22 ? 14.539 -10.75 -3.15 1 97.38 22 THR B O 1
ATOM 1421 N N . VAL B 1 23 ? 14.406 -11.477 -5.25 1 96.56 23 VAL B N 1
ATOM 1422 C CA . VAL B 1 23 ? 13.023 -11.062 -5.449 1 96.56 23 VAL B CA 1
ATOM 1423 C C . VAL B 1 23 ? 12.117 -11.781 -4.453 1 96.56 23 VAL B C 1
ATOM 1425 O O . VAL B 1 23 ? 11.227 -11.172 -3.857 1 96.56 23 VAL B O 1
ATOM 1428 N N . GLU B 1 24 ? 12.438 -13.008 -4.246 1 96.12 24 GLU B N 1
ATOM 1429 C CA . GLU B 1 24 ? 11.656 -13.797 -3.297 1 96.12 24 GLU B CA 1
ATOM 1430 C C . GLU B 1 24 ? 11.773 -13.227 -1.885 1 96.12 24 GLU B C 1
ATOM 1432 O O . GLU B 1 24 ? 10.781 -13.148 -1.161 1 96.12 24 GLU B O 1
ATOM 1437 N N . ASP B 1 25 ? 12.953 -12.844 -1.549 1 95.56 25 ASP B N 1
ATOM 1438 C CA . ASP B 1 25 ? 13.164 -12.234 -0.241 1 95.56 25 ASP B CA 1
ATOM 1439 C C . ASP B 1 25 ? 12.312 -10.977 -0.078 1 95.56 25 ASP B C 1
ATOM 1441 O O . ASP B 1 25 ? 11.695 -10.773 0.968 1 95.56 25 ASP B O 1
ATOM 1445 N N . VAL B 1 26 ? 12.336 -10.219 -1.073 1 95.06 26 VAL B N 1
ATOM 1446 C CA . VAL B 1 26 ? 11.609 -8.953 -1.05 1 95.06 26 VAL B CA 1
ATOM 1447 C C . VAL B 1 26 ? 10.109 -9.227 -0.919 1 95.06 26 VAL B C 1
ATOM 1449 O O . VAL B 1 26 ? 9.438 -8.602 -0.098 1 95.06 26 VAL B O 1
ATOM 1452 N N . VAL B 1 27 ? 9.602 -10.133 -1.645 1 94.12 27 VAL B N 1
ATOM 1453 C CA . VAL B 1 27 ? 8.18 -10.477 -1.613 1 94.12 27 VAL B CA 1
ATOM 1454 C C . VAL B 1 27 ? 7.797 -10.953 -0.216 1 94.12 27 VAL B C 1
ATOM 1456 O O . VAL B 1 27 ? 6.742 -10.586 0.306 1 94.12 27 VAL B O 1
ATOM 1459 N N . ASP B 1 28 ? 8.703 -11.688 0.385 1 93.69 28 ASP B N 1
ATOM 1460 C CA . ASP B 1 28 ? 8.453 -12.195 1.729 1 93.69 28 ASP B CA 1
ATOM 1461 C C . ASP B 1 28 ? 8.367 -11.055 2.742 1 93.69 28 ASP B C 1
ATOM 1463 O O . ASP B 1 28 ? 7.492 -11.047 3.605 1 93.69 28 ASP B O 1
ATOM 1467 N N . ILE B 1 29 ? 9.234 -10.141 2.602 1 92.12 29 ILE B N 1
ATOM 1468 C CA . ILE B 1 29 ? 9.273 -9.016 3.525 1 92.12 29 ILE B CA 1
ATOM 1469 C C . ILE B 1 29 ? 8.039 -8.141 3.33 1 92.12 29 ILE B C 1
ATOM 1471 O O . ILE B 1 29 ? 7.41 -7.715 4.305 1 92.12 29 ILE B O 1
ATOM 1475 N N . LEU B 1 30 ? 7.672 -7.902 2.098 1 90.56 30 LEU B N 1
ATOM 1476 C CA . LEU B 1 30 ? 6.477 -7.117 1.814 1 90.56 30 LEU B CA 1
ATOM 1477 C C . LEU B 1 30 ? 5.238 -7.781 2.404 1 90.56 30 LEU B C 1
ATOM 1479 O O . LEU B 1 30 ? 4.387 -7.109 2.986 1 90.56 30 LEU B O 1
ATOM 1483 N N . HIS B 1 31 ? 5.215 -9.016 2.262 1 87.75 31 HIS B N 1
ATOM 1484 C CA . HIS B 1 31 ? 4.07 -9.773 2.758 1 87.75 31 HIS B CA 1
ATOM 1485 C C . HIS B 1 31 ? 3.973 -9.695 4.277 1 87.75 31 HIS B C 1
ATOM 1487 O O . HIS B 1 31 ? 2.881 -9.523 4.824 1 87.75 31 HIS B O 1
ATOM 1493 N N . LYS B 1 32 ? 5.074 -9.75 4.945 1 85.25 32 LYS B N 1
ATOM 1494 C CA . LYS B 1 32 ? 5.121 -9.75 6.402 1 85.25 32 LYS B CA 1
ATOM 1495 C C . LYS B 1 32 ? 4.801 -8.367 6.969 1 85.25 32 LYS B C 1
ATOM 1497 O O . LYS B 1 32 ? 4.16 -8.25 8.016 1 85.25 32 LYS B O 1
ATOM 1502 N N . THR B 1 33 ? 5.168 -7.379 6.273 1 82.19 33 THR B N 1
ATOM 1503 C CA . THR B 1 33 ? 5.066 -6.027 6.816 1 82.19 33 THR B CA 1
ATOM 1504 C C . THR B 1 33 ? 3.785 -5.348 6.34 1 82.19 33 THR B C 1
ATOM 1506 O O . THR B 1 33 ? 3.34 -4.363 6.934 1 82.19 33 THR B O 1
ATOM 1509 N N . GLY B 1 34 ? 3.238 -5.789 5.211 1 80 34 GLY B N 1
ATOM 1510 C CA . GLY B 1 34 ? 2.068 -5.152 4.625 1 80 34 GLY B CA 1
ATOM 1511 C C . GLY B 1 34 ? 2.408 -3.918 3.809 1 80 34 GLY B C 1
ATOM 1512 O O . GLY B 1 34 ? 1.515 -3.244 3.291 1 80 34 GLY B O 1
ATOM 1513 N N . LEU B 1 35 ? 3.699 -3.705 3.652 1 85 35 LEU B N 1
ATOM 1514 C CA . LEU B 1 35 ? 4.141 -2.566 2.855 1 85 35 LEU B CA 1
ATOM 1515 C C . LEU B 1 35 ? 4.062 -2.883 1.365 1 85 35 LEU B C 1
ATOM 1517 O O . LEU B 1 35 ? 4.129 -4.047 0.97 1 85 35 LEU B O 1
ATOM 1521 N N . SER B 1 36 ? 3.916 -1.82 0.597 1 84.94 36 SER B N 1
ATOM 1522 C CA . SER B 1 36 ? 3.836 -2.016 -0.847 1 84.94 36 SER B CA 1
ATOM 1523 C C . SER B 1 36 ? 5.203 -1.854 -1.504 1 84.94 36 SER B C 1
ATOM 1525 O O . SER B 1 36 ? 5.363 -2.137 -2.693 1 84.94 36 SER B O 1
ATOM 1527 N N . GLY B 1 37 ? 6.164 -1.421 -0.742 1 88.81 37 GLY B N 1
ATOM 1528 C CA . GLY B 1 37 ? 7.516 -1.226 -1.24 1 88.81 37 GLY B CA 1
ATOM 1529 C C . GLY B 1 37 ? 8.555 -1.12 -0.136 1 88.81 37 GLY B C 1
ATOM 1530 O O . GLY B 1 37 ? 8.203 -0.992 1.039 1 88.81 37 GLY B O 1
ATOM 1531 N N . LEU B 1 38 ? 9.836 -1.206 -0.621 1 91.38 38 LEU B N 1
ATOM 1532 C CA . LEU B 1 38 ? 10.961 -1.182 0.304 1 91.38 38 LEU B CA 1
ATOM 1533 C C . LEU B 1 38 ? 12.125 -0.38 -0.276 1 91.38 38 LEU B C 1
ATOM 1535 O O . LEU B 1 38 ? 12.312 -0.345 -1.494 1 91.38 38 LEU B O 1
ATOM 1539 N N . CYS B 1 39 ? 12.867 0.091 0.659 1 92.56 39 CYS B N 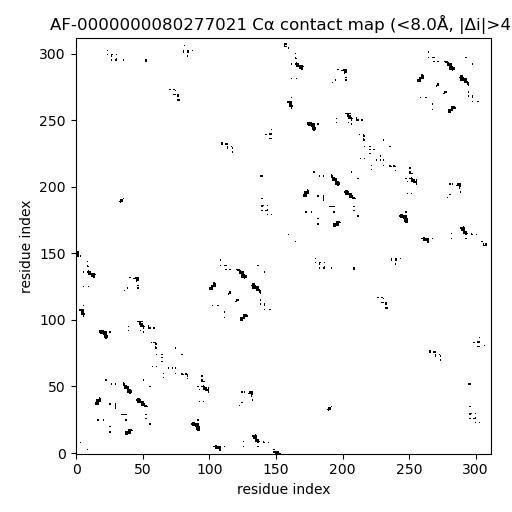1
ATOM 1540 C CA . CYS B 1 39 ? 14.117 0.731 0.258 1 92.56 39 CYS B CA 1
ATOM 1541 C C . CYS B 1 39 ? 15.203 -0.304 0.016 1 92.56 39 CYS B C 1
ATOM 1543 O O . CYS B 1 39 ? 15.305 -1.288 0.75 1 92.56 39 CYS B O 1
ATOM 1545 N N . VAL B 1 40 ? 15.938 -0.019 -1.009 1 94.38 40 VAL B N 1
ATOM 1546 C CA . VAL B 1 40 ? 17.125 -0.835 -1.27 1 94.38 40 VAL B CA 1
ATOM 1547 C C . VAL B 1 40 ? 18.375 -0.102 -0.788 1 94.38 40 VAL B C 1
ATOM 1549 O O . VAL B 1 40 ? 18.594 1.062 -1.133 1 94.38 40 VAL B O 1
ATOM 1552 N N . VAL B 1 41 ? 19.156 -0.819 0.029 1 94 41 VAL B N 1
ATOM 1553 C CA . VAL B 1 41 ? 20.328 -0.174 0.597 1 94 41 VAL B CA 1
ATOM 1554 C C . VAL B 1 41 ? 21.578 -0.967 0.228 1 94 41 VAL B C 1
ATOM 1556 O O . VAL B 1 41 ? 21.5 -2.131 -0.173 1 94 41 VAL B O 1
ATOM 1559 N N . ASP B 1 42 ? 22.656 -0.287 0.266 1 93.19 42 ASP B N 1
ATOM 1560 C CA . ASP B 1 42 ? 23.922 -0.972 0.048 1 93.19 42 ASP B CA 1
ATOM 1561 C C . ASP B 1 42 ? 24.516 -1.474 1.366 1 93.19 42 ASP B C 1
ATOM 1563 O O . ASP B 1 42 ? 23.828 -1.5 2.389 1 93.19 42 ASP B O 1
ATOM 1567 N N . SER B 1 43 ? 25.734 -1.964 1.318 1 93.62 43 SER B N 1
ATOM 1568 C CA . SER B 1 43 ? 26.375 -2.574 2.479 1 93.62 43 SER B CA 1
ATOM 1569 C C . SER B 1 43 ? 26.609 -1.551 3.586 1 93.62 43 SER B C 1
ATOM 1571 O O . SER B 1 43 ? 26.781 -1.917 4.75 1 93.62 43 SER B O 1
ATOM 1573 N N . GLU B 1 44 ? 26.578 -0.303 3.258 1 94.19 44 GLU B N 1
ATOM 1574 C CA . GLU B 1 44 ? 26.781 0.76 4.238 1 94.19 44 GLU B CA 1
ATOM 1575 C C . GLU B 1 44 ? 25.453 1.36 4.68 1 94.19 44 GLU B C 1
ATOM 1577 O O . GLU B 1 44 ? 25.422 2.428 5.293 1 94.19 44 GLU B O 1
ATOM 1582 N N . LEU B 1 45 ? 24.391 0.796 4.262 1 92.75 45 LEU B N 1
ATOM 1583 C CA . LEU B 1 45 ? 23.031 1.177 4.613 1 92.75 45 LEU B CA 1
ATOM 1584 C C . LEU B 1 45 ? 22.641 2.486 3.938 1 92.75 45 LEU B C 1
ATOM 1586 O O . LEU B 1 45 ? 21.734 3.189 4.406 1 92.75 45 LEU B O 1
ATOM 1590 N N . ARG B 1 46 ? 23.375 2.746 2.9 1 93.75 46 ARG B N 1
ATOM 1591 C CA . ARG B 1 46 ? 22.984 3.893 2.088 1 93.75 46 ARG B CA 1
ATOM 1592 C C . ARG B 1 46 ? 21.875 3.52 1.109 1 93.75 46 ARG B C 1
ATOM 1594 O O . ARG B 1 46 ? 21.906 2.447 0.502 1 93.75 46 ARG B O 1
ATOM 1601 N N . VAL B 1 47 ? 20.891 4.418 0.985 1 93.44 47 VAL B N 1
ATOM 1602 C CA . VAL B 1 47 ? 19.766 4.16 0.098 1 93.44 47 VAL B CA 1
ATOM 1603 C C . VAL B 1 47 ? 20.219 4.242 -1.356 1 93.44 47 VAL B C 1
ATOM 1605 O O . VAL B 1 47 ? 20.75 5.273 -1.794 1 93.44 47 VAL B O 1
ATOM 1608 N N . VAL B 1 48 ? 20 3.164 -2.09 1 93 48 VAL B N 1
ATOM 1609 C CA . VAL B 1 48 ? 20.484 3.129 -3.465 1 93 48 VAL B CA 1
ATOM 1610 C C . VAL B 1 48 ? 19.312 2.908 -4.422 1 93 48 VAL B C 1
ATOM 1612 O O . VAL B 1 48 ? 19.484 2.959 -5.641 1 93 48 VAL B O 1
ATOM 1615 N N . GLY B 1 49 ? 18.141 2.637 -3.898 1 92.06 49 GLY B N 1
ATOM 1616 C CA . GLY B 1 49 ? 16.984 2.42 -4.742 1 92.06 49 GLY B CA 1
ATOM 1617 C C . GLY B 1 49 ? 15.719 2.145 -3.957 1 92.06 49 GLY B C 1
ATOM 1618 O O . GLY B 1 49 ? 15.703 2.258 -2.729 1 92.06 49 GLY B O 1
ATOM 1619 N N . PHE B 1 50 ? 14.688 1.955 -4.703 1 91.94 50 PHE B N 1
ATOM 1620 C CA . PHE B 1 50 ? 13.383 1.601 -4.156 1 91.94 50 PHE B CA 1
ATOM 1621 C C . PHE B 1 50 ? 12.711 0.533 -5.008 1 91.94 50 PHE B C 1
ATOM 1623 O O . PHE B 1 50 ? 12.805 0.561 -6.238 1 91.94 50 PHE B O 1
ATOM 1630 N N . VAL B 1 51 ? 12.109 -0.417 -4.324 1 92.94 51 VAL B N 1
ATOM 1631 C CA . VAL B 1 51 ? 11.406 -1.457 -5.07 1 92.94 51 VAL B CA 1
ATOM 1632 C C . VAL B 1 51 ? 10.016 -1.666 -4.484 1 92.94 51 VAL B C 1
ATOM 1634 O O . VAL B 1 51 ? 9.852 -1.729 -3.262 1 92.94 51 VAL B O 1
ATOM 1637 N N . SER B 1 52 ? 9.047 -1.652 -5.328 1 89.5 52 SER B N 1
ATOM 1638 C CA . SER B 1 52 ? 7.676 -1.923 -4.918 1 89.5 52 SER B CA 1
ATOM 1639 C C . SER B 1 52 ? 7.145 -3.197 -5.566 1 89.5 52 SER B C 1
ATOM 1641 O O . SER B 1 52 ? 7.797 -3.771 -6.441 1 89.5 52 SER B O 1
ATOM 1643 N N . GLU B 1 53 ? 6 -3.65 -5.035 1 89.06 53 GLU B N 1
ATOM 1644 C CA . GLU B 1 53 ? 5.344 -4.797 -5.656 1 89.06 53 GLU B CA 1
ATOM 1645 C C . GLU B 1 53 ? 5.02 -4.52 -7.121 1 89.06 53 GLU B C 1
ATOM 1647 O O . GLU B 1 53 ? 5.051 -5.426 -7.953 1 89.06 53 GLU B O 1
ATOM 1652 N N . ASP B 1 54 ? 4.777 -3.279 -7.363 1 84.44 54 ASP B N 1
ATOM 1653 C CA . ASP B 1 54 ? 4.492 -2.896 -8.742 1 84.44 54 ASP B CA 1
ATOM 1654 C C . ASP B 1 54 ? 5.707 -3.121 -9.641 1 84.44 54 ASP B C 1
ATOM 1656 O O . ASP B 1 54 ? 5.566 -3.545 -10.789 1 84.44 54 ASP B O 1
ATOM 1660 N N . ASP B 1 55 ? 6.816 -2.812 -9.164 1 87.88 55 ASP B N 1
ATOM 1661 C CA . ASP B 1 55 ? 8.047 -3.027 -9.922 1 87.88 55 ASP B CA 1
ATOM 1662 C C . ASP B 1 55 ? 8.227 -4.508 -10.258 1 87.88 55 ASP B C 1
ATOM 1664 O O . ASP B 1 55 ? 8.641 -4.848 -11.367 1 87.88 55 ASP B O 1
ATOM 1668 N N . ILE B 1 56 ? 7.949 -5.336 -9.312 1 90.56 56 ILE B N 1
ATOM 1669 C CA . ILE B 1 56 ? 8.094 -6.773 -9.5 1 90.56 56 ILE B CA 1
ATOM 1670 C C . ILE B 1 56 ? 7.066 -7.27 -10.516 1 90.56 56 ILE B C 1
ATOM 1672 O O . ILE B 1 56 ? 7.391 -8.055 -11.406 1 90.56 56 ILE B O 1
ATOM 1676 N N . ILE B 1 57 ? 5.879 -6.793 -10.352 1 86.56 57 ILE B N 1
ATOM 1677 C CA . ILE B 1 57 ? 4.805 -7.188 -11.258 1 86.56 57 ILE B CA 1
ATOM 1678 C C . ILE B 1 57 ? 5.145 -6.75 -12.68 1 86.56 57 ILE B C 1
ATOM 1680 O O . ILE B 1 57 ? 5.008 -7.531 -13.625 1 86.56 57 ILE B O 1
ATOM 1684 N N . LYS B 1 58 ? 5.609 -5.543 -12.82 1 85.5 58 LYS B N 1
ATOM 1685 C CA . LYS B 1 58 ? 5.977 -5.023 -14.133 1 85.5 58 LYS B CA 1
ATOM 1686 C C . LYS B 1 58 ? 7.102 -5.848 -14.75 1 85.5 58 LYS B C 1
ATOM 1688 O O . LYS B 1 58 ? 7.141 -6.031 -15.969 1 85.5 58 LYS B O 1
ATOM 1693 N N . ALA B 1 59 ? 7.984 -6.277 -13.938 1 88.44 59 ALA B N 1
ATOM 1694 C CA . ALA B 1 59 ? 9.102 -7.086 -14.414 1 88.44 59 ALA B CA 1
ATOM 1695 C C . ALA B 1 59 ? 8.617 -8.422 -14.977 1 88.44 59 ALA B C 1
ATOM 1697 O O . ALA B 1 59 ? 9.328 -9.07 -15.75 1 88.44 59 ALA B O 1
ATOM 1698 N N . CYS B 1 60 ? 7.445 -8.836 -14.523 1 86.62 60 CYS B N 1
ATOM 1699 C CA . CYS B 1 60 ? 6.93 -10.141 -14.922 1 86.62 60 CYS B CA 1
ATOM 1700 C C . CYS B 1 60 ? 5.941 -10.008 -16.078 1 86.62 60 CYS B C 1
ATOM 1702 O O . CYS B 1 60 ? 5.461 -11.016 -16.609 1 86.62 60 CYS B O 1
ATOM 1704 N N . LEU B 1 61 ? 5.488 -8.82 -16.344 1 78.44 61 LEU B N 1
ATOM 1705 C CA . LEU B 1 61 ? 4.539 -8.602 -17.438 1 78.44 61 LEU B CA 1
ATOM 1706 C C . LEU B 1 61 ? 5.27 -8.336 -18.75 1 78.44 61 LEU B C 1
ATOM 1708 O O . LEU B 1 61 ? 6.371 -7.777 -18.75 1 78.44 61 LEU B O 1
ATOM 1712 N N . PRO B 1 62 ? 4.641 -8.953 -19.781 1 68.69 62 PRO B N 1
ATOM 1713 C CA . PRO B 1 62 ? 5.262 -8.672 -21.078 1 68.69 62 PRO B CA 1
ATOM 1714 C C . PRO B 1 62 ? 5.352 -7.176 -21.375 1 68.69 62 PRO B C 1
ATOM 1716 O O . PRO B 1 62 ? 4.562 -6.387 -20.844 1 68.69 62 PRO B O 1
ATOM 1719 N N . SER B 1 63 ? 6.367 -6.82 -22.047 1 61.66 63 SER B N 1
ATOM 1720 C CA . SER B 1 63 ? 6.664 -5.43 -22.375 1 61.66 63 SER B CA 1
ATOM 1721 C C . SER B 1 63 ? 5.434 -4.719 -22.938 1 61.66 63 SER B C 1
ATOM 1723 O O . SER B 1 63 ? 5.227 -3.533 -22.672 1 61.66 63 SER B O 1
ATOM 1725 N N . TYR B 1 64 ? 4.715 -5.488 -23.656 1 55.88 64 TYR B N 1
ATOM 1726 C CA . TYR B 1 64 ? 3.582 -4.859 -24.328 1 55.88 64 TYR B CA 1
ATOM 1727 C C . TYR B 1 64 ? 2.482 -4.508 -23.328 1 55.88 64 TYR B C 1
ATOM 1729 O O . TYR B 1 64 ? 1.659 -3.627 -23.594 1 55.88 64 TYR B O 1
ATOM 1737 N N . PHE B 1 65 ? 2.408 -5.25 -22.281 1 56.09 65 PHE B N 1
ATOM 1738 C CA . PHE B 1 65 ? 1.398 -4.957 -21.281 1 56.09 65 PHE B CA 1
ATOM 1739 C C . PHE B 1 65 ? 1.629 -3.582 -20.656 1 56.09 65 PHE B C 1
ATOM 1741 O O . PHE B 1 65 ? 0.675 -2.852 -20.391 1 56.09 65 PHE B O 1
ATOM 1748 N N . ASN B 1 66 ? 2.941 -3.365 -20.391 1 55.28 66 ASN B N 1
ATOM 1749 C CA . ASN B 1 66 ? 3.293 -2.061 -19.844 1 55.28 66 ASN B CA 1
ATOM 1750 C C . ASN B 1 66 ? 2.873 -0.928 -20.766 1 55.28 66 ASN B C 1
ATOM 1752 O O . ASN B 1 66 ? 2.541 0.167 -20.312 1 55.28 66 ASN B O 1
ATOM 1756 N N . LEU B 1 67 ? 2.984 -1.278 -22.062 1 49.5 67 LEU B N 1
ATOM 1757 C CA . LEU B 1 67 ? 2.713 -0.269 -23.078 1 49.5 67 LEU B CA 1
ATOM 1758 C C . LEU B 1 67 ? 1.211 -0.069 -23.266 1 49.5 67 LEU B C 1
ATOM 1760 O O . LEU B 1 67 ? 0.757 1.046 -23.531 1 49.5 67 LEU B O 1
ATOM 1764 N N . LEU B 1 68 ? 0.509 -1.155 -23.375 1 46.91 68 LEU B N 1
ATOM 1765 C CA . LEU B 1 68 ? -0.884 -0.988 -23.781 1 46.91 68 LEU B CA 1
ATOM 1766 C C . LEU B 1 68 ? -1.805 -1.007 -22.562 1 46.91 68 LEU B C 1
ATOM 1768 O O . LEU B 1 68 ? -3.029 -0.966 -22.703 1 46.91 68 LEU B O 1
ATOM 1772 N N . GLN B 1 69 ? -1.456 -0.707 -21.5 1 49.53 69 GLN B N 1
ATOM 1773 C CA . GLN B 1 69 ? -2.35 -0.639 -20.359 1 49.53 69 GLN B CA 1
ATOM 1774 C C . GLN B 1 69 ? -3.791 -0.937 -20.75 1 49.53 69 GLN B C 1
ATOM 1776 O O . GLN B 1 69 ? -4.73 -0.477 -20.109 1 49.53 69 GLN B O 1
ATOM 1781 N N . THR B 1 70 ? -4.004 -1.274 -22 1 45.31 70 THR B N 1
ATOM 1782 C CA . THR B 1 70 ? -5.359 -1.466 -22.484 1 45.31 70 THR B CA 1
ATOM 1783 C C . THR B 1 70 ? -5.926 -2.801 -22.016 1 45.31 70 THR B C 1
ATOM 1785 O O . THR B 1 70 ? -5.195 -3.785 -21.906 1 45.31 70 THR B O 1
ATOM 1788 N N . ALA B 1 71 ? -7.055 -2.709 -21.406 1 48.78 71 ALA B N 1
ATOM 1789 C CA . ALA B 1 71 ? -7.949 -3.754 -20.906 1 48.78 71 ALA B CA 1
ATOM 1790 C C . ALA B 1 71 ? -7.914 -4.98 -21.812 1 48.78 71 ALA B C 1
ATOM 1792 O O . ALA B 1 71 ? -8.352 -6.062 -21.422 1 48.78 71 ALA B O 1
ATOM 1793 N N . ALA B 1 72 ? -7.551 -4.758 -23.094 1 49.34 72 ALA B N 1
ATOM 1794 C CA . ALA B 1 72 ? -7.898 -5.82 -24.047 1 49.34 72 ALA B CA 1
ATOM 1795 C C . ALA B 1 72 ? -6.914 -6.984 -23.938 1 49.34 72 ALA B C 1
ATOM 1797 O O . ALA B 1 72 ? -7.203 -8.086 -24.406 1 49.34 72 ALA B O 1
ATOM 1798 N N . PHE B 1 73 ? -5.82 -6.656 -23.594 1 51.62 73 PHE B N 1
ATOM 1799 C CA . PHE B 1 73 ? -4.945 -7.82 -23.656 1 51.62 73 PHE B CA 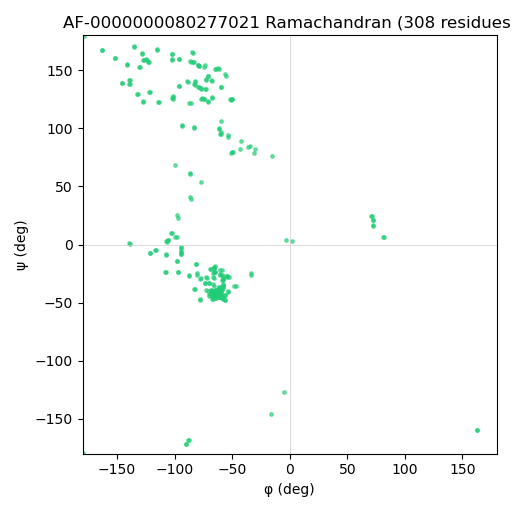1
ATOM 1800 C C . PHE B 1 73 ? -4.883 -8.523 -22.297 1 51.62 73 PHE B C 1
ATOM 1802 O O . PHE B 1 73 ? -4.59 -7.902 -21.281 1 51.62 73 PHE B O 1
ATOM 1809 N N . LEU B 1 74 ? -5.578 -9.594 -22.203 1 55.91 74 LEU B N 1
ATOM 1810 C CA . LEU B 1 74 ? -5.641 -10.508 -21.062 1 55.91 74 LEU B CA 1
ATOM 1811 C C . LEU B 1 74 ? -4.27 -11.109 -20.781 1 55.91 74 LEU B C 1
ATOM 1813 O O . LEU B 1 74 ? -3.672 -11.75 -21.641 1 55.91 74 LEU B O 1
ATOM 1817 N N . PRO B 1 75 ? -3.576 -10.57 -19.812 1 59.84 75 PRO B N 1
ATOM 1818 C CA . PRO B 1 75 ? -2.307 -11.219 -19.469 1 59.84 75 PRO B CA 1
ATOM 1819 C C . PRO B 1 75 ? -2.451 -12.719 -19.25 1 59.84 75 PRO B C 1
ATOM 1821 O O . PRO B 1 75 ? -3.498 -13.18 -18.781 1 59.84 75 PRO B O 1
ATOM 1824 N N . ASP B 1 76 ? -1.638 -13.5 -19.984 1 71.69 76 ASP B N 1
ATOM 1825 C CA . ASP B 1 76 ? -1.516 -14.922 -19.672 1 71.69 76 ASP B CA 1
ATOM 1826 C C . ASP B 1 76 ? -0.985 -15.125 -18.25 1 71.69 76 ASP B C 1
ATOM 1828 O O . ASP B 1 76 ? 0.208 -14.945 -18 1 71.69 76 ASP B O 1
ATOM 1832 N N . THR B 1 77 ? -1.871 -15.312 -17.297 1 75.38 77 THR B N 1
ATOM 1833 C CA . THR B 1 77 ? -1.552 -15.445 -15.875 1 75.38 77 THR B CA 1
ATOM 1834 C C . THR B 1 77 ? -0.519 -16.547 -15.656 1 75.38 77 THR B C 1
ATOM 1836 O O . THR B 1 77 ? 0.337 -16.438 -14.773 1 75.38 77 THR B O 1
ATOM 1839 N N . ASN B 1 78 ? -0.562 -17.469 -16.547 1 78.25 78 ASN B N 1
ATOM 1840 C CA . ASN B 1 78 ? 0.43 -18.531 -16.469 1 78.25 78 ASN B CA 1
ATOM 1841 C C . ASN B 1 78 ? 1.828 -18.031 -16.812 1 78.25 78 ASN B C 1
ATOM 1843 O O . ASN B 1 78 ? 2.803 -18.375 -16.141 1 78.25 78 ASN B O 1
ATOM 1847 N N . LEU B 1 79 ? 1.793 -17.297 -17.812 1 81.44 79 LEU B N 1
ATOM 1848 C CA . LEU B 1 79 ? 3.07 -16.719 -18.219 1 81.44 79 LEU B CA 1
ATOM 1849 C C . LEU B 1 79 ? 3.613 -15.789 -17.125 1 81.44 79 LEU B C 1
ATOM 1851 O O . LEU B 1 79 ? 4.82 -15.773 -16.875 1 81.44 79 LEU B O 1
ATOM 1855 N N . PHE B 1 80 ? 2.777 -15.078 -16.547 1 83.19 80 PHE B N 1
ATOM 1856 C CA . PHE B 1 80 ? 3.146 -14.195 -15.453 1 83.19 80 PHE B CA 1
ATOM 1857 C C . PHE B 1 80 ? 3.799 -14.977 -14.32 1 83.19 80 PHE B C 1
ATOM 1859 O O . PHE B 1 80 ? 4.859 -14.594 -13.82 1 83.19 80 PHE B O 1
ATOM 1866 N N . ILE B 1 81 ? 3.193 -16.031 -13.992 1 83.56 81 ILE B N 1
ATOM 1867 C CA . ILE B 1 81 ? 3.691 -16.844 -12.898 1 83.56 81 ILE B CA 1
ATOM 1868 C C . ILE B 1 81 ? 5.047 -17.438 -13.266 1 83.56 81 ILE B C 1
ATOM 1870 O O . ILE B 1 81 ? 5.965 -17.484 -12.445 1 83.56 81 ILE B O 1
ATOM 1874 N N . LYS B 1 82 ? 5.09 -17.906 -14.484 1 86.81 82 LYS B N 1
ATOM 1875 C CA . LYS B 1 82 ? 6.348 -18.469 -14.969 1 86.81 82 LYS B CA 1
ATOM 1876 C C . LYS B 1 82 ? 7.465 -17.438 -14.914 1 86.81 82 LYS B C 1
ATOM 1878 O O . LYS B 1 82 ? 8.578 -17.734 -14.477 1 86.81 82 LYS B O 1
ATOM 1883 N N . ASN B 1 83 ? 7.152 -16.281 -15.352 1 89.25 83 ASN B N 1
ATOM 1884 C CA . ASN B 1 83 ? 8.133 -15.195 -15.336 1 89.25 83 ASN B CA 1
ATOM 1885 C C . ASN B 1 83 ? 8.539 -14.836 -13.906 1 89.25 83 ASN B C 1
ATOM 1887 O O . ASN B 1 83 ? 9.719 -14.602 -13.633 1 89.25 83 ASN B O 1
ATOM 1891 N N . LEU B 1 84 ? 7.613 -14.812 -13.062 1 90.38 84 LEU B N 1
ATOM 1892 C CA . LEU B 1 84 ? 7.879 -14.5 -11.664 1 90.38 84 LEU B CA 1
ATOM 1893 C C . LEU B 1 84 ? 8.82 -15.523 -11.047 1 90.38 84 LEU B C 1
ATOM 1895 O O . LEU B 1 84 ? 9.766 -15.164 -10.344 1 90.38 84 LEU B O 1
ATOM 1899 N N . LYS B 1 85 ? 8.594 -16.719 -11.344 1 91.75 85 LYS B N 1
ATOM 1900 C CA . LYS B 1 85 ? 9.453 -17.781 -10.828 1 91.75 85 LYS B CA 1
ATOM 1901 C C . LYS B 1 85 ? 10.867 -17.672 -11.406 1 91.75 85 LYS B C 1
ATOM 1903 O O . LYS B 1 85 ? 11.844 -17.969 -10.727 1 91.75 85 LYS B O 1
ATOM 1908 N N . SER B 1 86 ? 10.875 -17.266 -12.609 1 93.62 86 SER B N 1
ATOM 1909 C CA . SER B 1 86 ? 12.164 -17.156 -13.281 1 93.62 86 SER B CA 1
ATOM 1910 C C . SER B 1 86 ? 13.039 -16.078 -12.656 1 93.62 86 SER B C 1
ATOM 1912 O O . SER B 1 86 ? 14.266 -16.188 -12.633 1 93.62 86 SER B O 1
ATOM 1914 N N . ILE B 1 87 ? 12.406 -15.094 -12.094 1 94.5 87 ILE B N 1
ATOM 1915 C CA . ILE B 1 87 ? 13.203 -13.984 -11.578 1 94.5 87 ILE B CA 1
ATOM 1916 C C . ILE B 1 87 ? 13.242 -14.047 -10.047 1 94.5 87 ILE B C 1
ATOM 1918 O O . ILE B 1 87 ? 13.844 -13.188 -9.406 1 94.5 87 ILE B O 1
ATOM 1922 N N . ALA B 1 88 ? 12.656 -15.023 -9.477 1 94.75 88 ALA B N 1
ATOM 1923 C CA . ALA B 1 88 ? 12.484 -15.125 -8.031 1 94.75 88 ALA B CA 1
ATOM 1924 C C . ALA B 1 88 ? 13.836 -15.086 -7.316 1 94.75 88 ALA B C 1
ATOM 1926 O O . ALA B 1 88 ? 13.945 -14.555 -6.207 1 94.75 88 ALA B O 1
ATOM 1927 N N . HIS B 1 89 ? 14.875 -15.562 -7.988 1 96.25 89 HIS B N 1
ATOM 1928 C CA . HIS B 1 89 ? 16.172 -15.656 -7.34 1 96.25 89 HIS B CA 1
ATOM 1929 C C . HIS B 1 89 ? 17.125 -14.578 -7.848 1 96.25 89 HIS B C 1
ATOM 1931 O O . HIS B 1 89 ? 18.281 -14.523 -7.434 1 96.25 89 HIS B O 1
ATOM 1937 N N . ASN B 1 90 ? 16.609 -13.68 -8.734 1 96.56 90 ASN B N 1
ATOM 1938 C CA . ASN B 1 90 ? 17.422 -12.547 -9.18 1 96.56 90 ASN B CA 1
ATOM 1939 C C . ASN B 1 90 ? 17.625 -11.523 -8.07 1 96.56 90 ASN B C 1
ATOM 1941 O O . ASN B 1 90 ? 16.75 -11.359 -7.207 1 96.56 90 ASN B O 1
ATOM 1945 N N . PRO B 1 91 ? 18.812 -10.938 -8.109 1 96.69 91 PRO B N 1
ATOM 1946 C CA . PRO B 1 91 ? 18.969 -9.82 -7.172 1 96.69 91 PRO B CA 1
ATOM 1947 C C . PRO B 1 91 ? 17.969 -8.695 -7.418 1 96.69 91 PRO B C 1
ATOM 1949 O O . PRO B 1 91 ? 17.719 -8.32 -8.562 1 96.69 91 PRO B O 1
ATOM 1952 N N . ILE B 1 92 ? 17.406 -8.211 -6.309 1 95.75 92 ILE B N 1
ATOM 1953 C CA . ILE B 1 92 ? 16.328 -7.23 -6.41 1 95.75 92 ILE B CA 1
ATOM 1954 C C . ILE B 1 92 ? 16.875 -5.93 -7 1 95.75 92 ILE B C 1
ATOM 1956 O O . ILE B 1 92 ? 16.109 -5.156 -7.598 1 95.75 92 ILE B O 1
ATOM 1960 N N . GLY B 1 93 ? 18.188 -5.684 -6.863 1 93.25 93 GLY B N 1
ATOM 1961 C CA . GLY B 1 93 ? 18.812 -4.48 -7.402 1 93.25 93 GLY B CA 1
ATOM 1962 C C . GLY B 1 93 ? 18.547 -4.293 -8.883 1 93.25 93 GLY B C 1
ATOM 1963 O O . GLY B 1 93 ? 18.516 -3.162 -9.375 1 93.25 93 GLY B O 1
ATOM 1964 N N . LYS B 1 94 ? 18.312 -5.363 -9.664 1 93.88 94 LYS B N 1
ATOM 1965 C CA . LYS B 1 94 ? 18.047 -5.336 -11.102 1 93.88 94 LYS B CA 1
ATOM 1966 C C . LYS B 1 94 ? 16.703 -4.691 -11.406 1 93.88 94 LYS B C 1
ATOM 1968 O O . LYS B 1 94 ? 16.469 -4.223 -12.523 1 93.88 94 LYS B O 1
ATOM 1973 N N . TYR B 1 95 ? 15.875 -4.684 -10.422 1 93.12 95 TYR B N 1
ATOM 1974 C CA . TYR B 1 95 ? 14.5 -4.266 -10.68 1 93.12 95 TYR B CA 1
ATOM 1975 C C . TYR B 1 95 ? 14.156 -3.006 -9.891 1 93.12 95 TYR B C 1
ATOM 1977 O O . TYR B 1 95 ? 13.039 -2.492 -9.984 1 93.12 95 TYR B O 1
ATOM 1985 N N . ALA B 1 96 ? 15.07 -2.615 -9.109 1 91.44 96 ALA B N 1
ATOM 1986 C CA . ALA B 1 96 ? 14.836 -1.45 -8.266 1 91.44 96 ALA B CA 1
ATOM 1987 C C . ALA B 1 96 ? 14.852 -0.162 -9.078 1 91.44 96 ALA B C 1
ATOM 1989 O O . ALA B 1 96 ? 15.594 -0.05 -10.055 1 91.44 96 ALA B O 1
ATOM 1990 N N . THR B 1 97 ? 13.945 0.718 -8.672 1 87.94 97 THR B N 1
ATOM 1991 C CA . THR B 1 97 ? 13.922 2.033 -9.305 1 87.94 97 THR B CA 1
ATOM 1992 C C . THR B 1 97 ? 15.008 2.932 -8.727 1 87.94 97 THR B C 1
ATOM 1994 O O . THR B 1 97 ? 15.227 2.957 -7.516 1 87.94 97 THR B O 1
ATOM 1997 N N . LYS B 1 98 ? 15.703 3.625 -9.617 1 86.44 98 LYS B N 1
ATOM 1998 C CA . LYS B 1 98 ? 16.766 4.57 -9.273 1 86.44 98 LYS B CA 1
ATOM 1999 C C . LYS B 1 98 ? 16.688 5.82 -10.141 1 86.44 98 LYS B C 1
ATOM 2001 O O . LYS B 1 98 ? 16.328 5.746 -11.32 1 86.44 98 LYS B O 1
ATOM 2006 N N . PRO B 1 99 ? 16.969 7.113 -9.539 1 78.88 99 PRO B N 1
ATOM 2007 C CA . PRO B 1 99 ? 17.25 7.477 -8.148 1 78.88 99 PRO B CA 1
ATOM 2008 C C . PRO B 1 99 ? 15.984 7.559 -7.293 1 78.88 99 PRO B C 1
ATOM 2010 O O . PRO B 1 99 ? 14.875 7.625 -7.824 1 78.88 99 PRO B O 1
ATOM 2013 N N . VAL B 1 100 ? 16.141 7.348 -5.984 1 83.81 100 VAL B N 1
ATOM 2014 C CA . VAL B 1 100 ? 15.023 7.41 -5.043 1 83.81 100 VAL B CA 1
ATOM 2015 C C . VAL B 1 100 ? 14.969 8.797 -4.402 1 83.81 100 VAL B C 1
ATOM 2017 O O . VAL B 1 100 ? 16 9.367 -4.055 1 83.81 100 VAL B O 1
ATOM 2020 N N . PHE B 1 101 ? 13.828 9.266 -4.324 1 87.06 101 PHE B N 1
ATOM 2021 C CA . PHE B 1 101 ? 13.617 10.508 -3.584 1 87.06 101 PHE B CA 1
ATOM 2022 C C . PHE B 1 101 ? 13.703 10.258 -2.082 1 87.06 101 PHE B C 1
ATOM 2024 O O . PHE B 1 101 ? 13.086 9.328 -1.562 1 87.06 101 PHE B O 1
ATOM 2031 N N . THR B 1 102 ? 14.57 11.016 -1.437 1 91.94 102 THR B N 1
ATOM 2032 C CA . THR B 1 102 ? 14.75 10.875 0.004 1 91.94 102 THR B CA 1
ATOM 2033 C C . THR B 1 102 ? 14.539 12.211 0.708 1 91.94 102 THR B C 1
ATOM 2035 O O . THR B 1 102 ? 14.609 13.273 0.078 1 91.94 102 THR B O 1
ATOM 2038 N N . VAL B 1 103 ? 14.266 12.109 1.965 1 92.62 103 VAL B N 1
ATOM 2039 C CA . VAL B 1 103 ? 14.109 13.312 2.773 1 92.62 103 VAL B CA 1
ATOM 2040 C C . VAL B 1 103 ? 14.984 13.219 4.02 1 92.62 103 VAL B C 1
ATOM 2042 O O . VAL B 1 103 ? 15.477 12.141 4.355 1 92.62 103 VAL B O 1
ATOM 2045 N N . LYS B 1 104 ? 15.141 14.391 4.629 1 95.44 104 LYS B N 1
ATOM 2046 C CA . LYS B 1 104 ? 15.914 14.453 5.867 1 95.44 104 LYS B CA 1
ATOM 2047 C C . LYS B 1 104 ? 14.992 14.555 7.082 1 95.44 104 LYS B C 1
ATOM 2049 O O . LYS B 1 104 ? 13.82 14.922 6.953 1 95.44 104 LYS B O 1
ATOM 2054 N N . GLN B 1 105 ? 15.531 14.203 8.172 1 93.56 105 GLN B N 1
ATOM 2055 C CA . GLN B 1 105 ? 14.75 14.203 9.406 1 93.56 105 GLN B CA 1
ATOM 2056 C C . GLN B 1 105 ? 14.227 15.602 9.727 1 93.56 105 GLN B C 1
ATOM 2058 O O . GLN B 1 105 ? 13.18 15.758 10.352 1 93.56 105 GLN B O 1
ATOM 2063 N N . ASP B 1 106 ? 14.945 16.609 9.234 1 93.56 106 ASP B N 1
ATOM 2064 C CA . ASP B 1 106 ? 14.602 17.969 9.594 1 93.56 106 ASP B CA 1
ATOM 2065 C C . ASP B 1 106 ? 13.68 18.609 8.555 1 93.56 106 ASP B C 1
ATOM 2067 O O . ASP B 1 106 ? 13.227 19.734 8.719 1 93.56 106 ASP B O 1
ATOM 2071 N N . ASP B 1 107 ? 13.43 17.859 7.535 1 92.25 107 ASP B N 1
ATOM 2072 C CA . ASP B 1 107 ? 12.469 18.375 6.559 1 92.25 107 ASP B CA 1
ATOM 2073 C C . ASP B 1 107 ? 11.078 18.531 7.172 1 92.25 107 ASP B C 1
ATOM 2075 O O . ASP B 1 107 ? 10.742 17.828 8.125 1 92.25 107 ASP B O 1
ATOM 2079 N N . THR B 1 108 ? 10.328 19.453 6.664 1 89.44 108 THR B N 1
ATOM 2080 C CA . THR B 1 108 ? 9.016 19.75 7.23 1 89.44 108 THR B CA 1
ATOM 2081 C C . THR B 1 108 ? 7.957 18.828 6.629 1 89.44 108 THR B C 1
ATOM 2083 O O . THR B 1 108 ? 8.133 18.297 5.531 1 89.44 108 THR B O 1
ATOM 2086 N N . LEU B 1 109 ? 6.891 18.688 7.352 1 85.31 109 LEU B N 1
ATOM 2087 C CA . LEU B 1 109 ? 5.738 17.938 6.875 1 85.31 109 LEU B CA 1
ATOM 2088 C C . LEU B 1 109 ? 5.234 18.5 5.547 1 85.31 109 LEU B C 1
ATOM 2090 O O . LEU B 1 109 ? 4.898 17.734 4.637 1 85.31 109 LEU B O 1
ATOM 2094 N N . LEU B 1 110 ? 5.176 19.812 5.477 1 82.25 110 LEU B N 1
ATOM 2095 C CA . LEU B 1 110 ? 4.664 20.469 4.277 1 82.25 110 LEU B CA 1
ATOM 2096 C C . LEU B 1 110 ? 5.508 20.109 3.059 1 82.25 110 LEU B C 1
ATOM 2098 O O . LEU B 1 110 ? 4.969 19.859 1.979 1 82.25 110 LEU B O 1
ATOM 2102 N N . TYR B 1 111 ? 6.781 20.062 3.312 1 83.56 111 TYR B N 1
ATOM 2103 C CA . TYR B 1 111 ? 7.688 19.734 2.221 1 83.56 111 TYR B CA 1
ATOM 2104 C C . TYR B 1 111 ? 7.453 18.312 1.738 1 83.56 111 TYR B C 1
ATOM 2106 O O . TYR B 1 111 ? 7.348 18.062 0.534 1 83.56 111 TYR B O 1
ATOM 2114 N N . VAL B 1 112 ? 7.344 17.422 2.643 1 84.5 112 VAL B N 1
ATOM 2115 C CA . VAL B 1 112 ? 7.152 16.016 2.307 1 84.5 112 VAL B CA 1
ATOM 2116 C C . VAL B 1 112 ? 5.785 15.82 1.66 1 84.5 112 VAL B C 1
ATOM 2118 O O . VAL B 1 112 ? 5.652 15.086 0.677 1 84.5 112 VAL B O 1
ATOM 2121 N N . ALA B 1 113 ? 4.82 16.453 2.168 1 82.06 113 ALA B N 1
ATOM 2122 C CA . ALA B 1 113 ? 3.467 16.359 1.624 1 82.06 113 ALA B CA 1
ATOM 2123 C C . ALA B 1 113 ? 3.426 16.844 0.175 1 82.06 113 ALA B C 1
ATOM 2125 O O . ALA B 1 113 ? 2.766 16.234 -0.668 1 82.06 113 ALA B O 1
ATOM 2126 N N . ASP B 1 114 ? 4.137 17.859 -0.078 1 79 114 ASP B N 1
ATOM 2127 C CA . ASP B 1 114 ? 4.203 18.422 -1.429 1 79 114 ASP B CA 1
ATOM 2128 C C . ASP B 1 114 ? 4.812 17.406 -2.402 1 79 114 ASP B C 1
ATOM 2130 O O . ASP B 1 114 ? 4.316 17.234 -3.516 1 79 114 ASP B O 1
ATOM 2134 N N . MET B 1 115 ? 5.762 16.734 -1.946 1 76.88 115 MET B N 1
ATOM 2135 C CA . MET B 1 115 ? 6.477 15.789 -2.797 1 76.88 115 MET B CA 1
ATOM 2136 C C . MET B 1 115 ? 5.617 14.562 -3.082 1 76.88 115 MET B C 1
ATOM 2138 O O . MET B 1 115 ? 5.605 14.055 -4.207 1 76.88 115 MET B O 1
ATOM 2142 N N . ILE B 1 116 ? 4.922 14.141 -2.113 1 73.62 116 ILE B N 1
ATOM 2143 C CA . ILE B 1 116 ? 4.082 12.961 -2.254 1 73.62 116 ILE B CA 1
ATOM 2144 C C . ILE B 1 116 ? 2.918 13.258 -3.195 1 73.62 116 ILE B C 1
ATOM 2146 O O . ILE B 1 116 ? 2.555 12.43 -4.027 1 73.62 116 ILE B O 1
ATOM 2150 N N . MET B 1 117 ? 2.449 14.383 -3.057 1 70.56 117 MET B N 1
ATOM 2151 C CA . MET B 1 117 ? 1.324 14.773 -3.902 1 70.56 117 MET B CA 1
ATOM 2152 C C . MET B 1 117 ? 1.769 14.953 -5.348 1 70.56 117 MET B C 1
ATOM 2154 O O . MET B 1 117 ? 1.034 14.609 -6.277 1 70.56 117 MET B O 1
ATOM 2158 N N . ARG B 1 118 ? 2.953 15.391 -5.477 1 70 118 ARG B N 1
ATOM 2159 C CA . ARG B 1 118 ? 3.457 15.695 -6.812 1 70 118 ARG B CA 1
ATOM 2160 C C . ARG B 1 118 ? 3.965 14.438 -7.508 1 70 118 ARG B C 1
ATOM 2162 O O . ARG B 1 118 ? 3.721 14.242 -8.703 1 70 118 ARG B O 1
ATOM 2169 N N . LYS B 1 119 ? 4.57 13.633 -6.773 1 69.69 119 LYS B N 1
ATOM 2170 C CA . LYS B 1 119 ? 5.266 12.516 -7.406 1 69.69 119 LYS B CA 1
ATOM 2171 C C . LYS B 1 119 ? 4.531 11.203 -7.168 1 69.69 119 LYS B C 1
ATOM 2173 O O . LYS B 1 119 ? 4.832 10.188 -7.805 1 69.69 119 LYS B O 1
ATOM 2178 N N . GLY B 1 120 ? 3.6 11.289 -6.344 1 70.81 120 GLY B N 1
ATOM 2179 C CA . GLY B 1 120 ? 2.789 10.102 -6.109 1 70.81 120 GLY B CA 1
ATOM 2180 C C . GLY B 1 120 ? 3.523 9.023 -5.344 1 70.81 120 GLY B C 1
ATOM 2181 O O . GLY B 1 120 ? 3.227 7.836 -5.5 1 70.81 120 GLY B O 1
ATOM 2182 N N . PHE B 1 121 ? 4.496 9.43 -4.609 1 75.19 121 PHE B N 1
ATOM 2183 C CA . PHE B 1 121 ? 5.25 8.445 -3.846 1 75.19 121 PHE B CA 1
ATOM 2184 C C . PHE B 1 121 ? 4.434 7.93 -2.666 1 75.19 121 PHE B C 1
ATOM 2186 O O . PHE B 1 121 ? 3.77 8.711 -1.978 1 75.19 121 PHE B O 1
ATOM 2193 N N . LYS B 1 122 ? 4.434 6.637 -2.494 1 77.12 122 LYS B N 1
ATOM 2194 C CA . LYS B 1 122 ? 3.695 6.051 -1.379 1 77.12 122 LYS B CA 1
ATOM 2195 C C . LYS B 1 122 ? 4.555 6 -0.119 1 77.12 122 LYS B C 1
ATOM 2197 O O . LYS B 1 122 ? 4.027 6 0.997 1 77.12 122 LYS B O 1
ATOM 2202 N N . MET B 1 123 ? 5.789 5.945 -0.342 1 83.44 123 MET B N 1
ATOM 2203 C CA . MET B 1 123 ? 6.754 5.895 0.754 1 83.44 123 MET B CA 1
ATOM 2204 C C . MET B 1 123 ? 8.031 6.637 0.386 1 83.44 123 MET B C 1
ATOM 2206 O O . MET B 1 123 ? 8.5 6.551 -0.75 1 83.44 123 MET B O 1
ATOM 2210 N N . VAL B 1 124 ? 8.562 7.387 1.381 1 88.25 124 VAL B N 1
ATOM 2211 C CA . VAL B 1 124 ? 9.781 8.156 1.154 1 88.25 124 VAL B CA 1
ATOM 2212 C C . VAL B 1 124 ? 10.812 7.82 2.232 1 88.25 124 VAL B C 1
ATOM 2214 O O . VAL B 1 124 ? 10.539 7.98 3.426 1 88.25 124 VAL B O 1
ATOM 2217 N N . PRO B 1 125 ? 11.969 7.379 1.815 1 91.69 125 PRO B N 1
ATOM 2218 C CA . PRO B 1 125 ? 13.008 7.105 2.812 1 91.69 125 PRO B CA 1
ATOM 2219 C C . PRO B 1 125 ? 13.539 8.375 3.475 1 91.69 125 PRO B C 1
ATOM 2221 O O . PRO B 1 125 ? 13.656 9.414 2.818 1 91.69 125 PRO B O 1
ATOM 2224 N N . VAL B 1 126 ? 13.773 8.227 4.715 1 94.06 126 VAL B N 1
ATOM 2225 C CA . VAL B 1 126 ? 14.445 9.281 5.473 1 94.06 126 VAL B CA 1
ATOM 2226 C C . VAL B 1 126 ? 15.906 8.914 5.688 1 94.06 126 VAL B C 1
ATOM 2228 O O . VAL B 1 126 ? 16.219 7.828 6.188 1 94.06 126 VAL B O 1
ATOM 2231 N N . VAL B 1 127 ? 16.797 9.852 5.289 1 94.94 127 VAL B N 1
ATOM 2232 C CA . VAL B 1 127 ? 18.219 9.531 5.344 1 94.94 127 VAL B CA 1
ATOM 2233 C C . VAL B 1 127 ? 18.953 10.625 6.109 1 94.94 127 VAL B C 1
ATOM 2235 O O . VAL B 1 127 ? 18.438 11.727 6.293 1 94.94 127 VAL B O 1
ATOM 2238 N N . ASP B 1 128 ? 20.094 10.219 6.582 1 94.25 128 ASP B N 1
ATOM 2239 C CA . ASP B 1 128 ? 20.938 11.211 7.234 1 94.25 128 ASP B CA 1
ATOM 2240 C C . ASP B 1 128 ? 21.844 11.906 6.223 1 94.25 128 ASP B C 1
ATOM 2242 O O . ASP B 1 128 ? 21.609 11.828 5.016 1 94.25 128 ASP B O 1
ATOM 2246 N N . GLU B 1 129 ? 22.828 12.648 6.719 1 94.06 129 GLU B N 1
ATOM 2247 C CA . GLU B 1 129 ? 23.703 13.438 5.867 1 94.06 129 GLU B CA 1
ATOM 2248 C C . GLU B 1 129 ? 24.562 12.547 4.973 1 94.06 129 GLU B C 1
ATOM 2250 O O . GLU B 1 129 ? 25 12.969 3.904 1 94.06 129 GLU B O 1
ATOM 2255 N N . ASN B 1 130 ? 24.703 11.352 5.328 1 93.69 130 ASN B N 1
ATOM 2256 C CA . ASN B 1 130 ? 25.531 10.414 4.566 1 93.69 130 ASN B CA 1
ATOM 2257 C C . ASN B 1 130 ? 24.656 9.469 3.732 1 93.69 130 ASN B C 1
ATOM 2259 O O . ASN B 1 130 ? 25.125 8.422 3.289 1 93.69 130 ASN B O 1
ATOM 2263 N N . ASN B 1 131 ? 23.344 9.742 3.641 1 92.69 131 ASN B N 1
ATOM 2264 C CA . ASN B 1 131 ? 22.391 8.969 2.861 1 92.69 131 ASN B CA 1
ATOM 2265 C C . ASN B 1 131 ? 22.094 7.621 3.514 1 92.69 131 ASN B C 1
ATOM 2267 O O . ASN B 1 131 ? 21.656 6.684 2.844 1 92.69 131 ASN B O 1
ATOM 2271 N N . VAL B 1 132 ? 22.484 7.59 4.773 1 94.19 132 VAL B N 1
ATOM 2272 C CA . VAL B 1 132 ? 22.172 6.383 5.535 1 94.19 132 VAL B CA 1
ATOM 2273 C C . VAL B 1 132 ? 20.703 6.383 5.934 1 94.19 132 VAL B C 1
ATOM 2275 O O . VAL B 1 132 ? 20.172 7.398 6.406 1 94.19 132 VAL B O 1
ATOM 2278 N N . LEU B 1 133 ? 20.109 5.238 5.727 1 94.06 133 LEU B N 1
ATOM 2279 C CA . LEU B 1 133 ? 18.672 5.117 5.984 1 94.06 133 LEU B CA 1
ATOM 2280 C C . LEU B 1 133 ? 18.375 5.23 7.477 1 94.06 133 LEU B C 1
ATOM 2282 O O . LEU B 1 133 ? 18.969 4.508 8.289 1 94.06 133 LEU B O 1
ATOM 2286 N N . LEU B 1 134 ? 17.484 6.133 7.812 1 93.25 134 LEU B N 1
ATOM 2287 C CA . LEU B 1 134 ? 17.062 6.32 9.195 1 93.25 134 LEU B CA 1
ATOM 2288 C C . LEU B 1 134 ? 15.648 5.793 9.414 1 93.25 134 LEU B C 1
ATOM 2290 O O . LEU B 1 134 ? 15.266 5.473 10.547 1 93.25 134 LEU B O 1
ATOM 2294 N N . GLY B 1 135 ? 14.938 5.73 8.383 1 92.12 135 GLY B N 1
ATOM 2295 C CA . GLY B 1 135 ? 13.539 5.336 8.406 1 92.12 135 GLY B CA 1
ATOM 2296 C C . GLY B 1 135 ? 12.789 5.73 7.148 1 92.12 135 GLY B C 1
ATOM 2297 O O . GLY B 1 135 ? 13.383 5.816 6.066 1 92.12 135 GLY B O 1
ATOM 2298 N N . TYR B 1 136 ? 11.484 5.789 7.27 1 90.56 136 TYR B N 1
ATOM 2299 C CA . TYR B 1 136 ? 10.695 6.168 6.105 1 90.56 136 TYR B CA 1
ATOM 2300 C C . TYR B 1 136 ? 9.398 6.844 6.527 1 90.56 136 TYR B C 1
ATOM 2302 O O . TYR B 1 136 ? 9.008 6.781 7.695 1 90.56 136 TYR B O 1
ATOM 2310 N N . VAL B 1 137 ? 8.852 7.539 5.617 1 8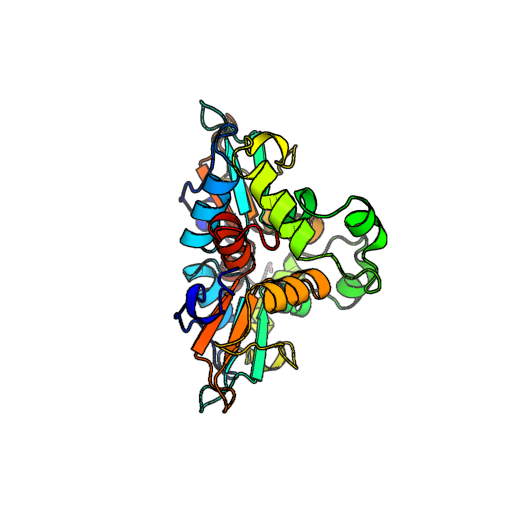9.12 137 VAL B N 1
ATOM 2311 C CA . VAL B 1 137 ? 7.555 8.18 5.797 1 89.12 137 VAL B CA 1
ATOM 2312 C C . VAL B 1 137 ? 6.582 7.688 4.73 1 89.12 137 VAL B C 1
ATOM 2314 O O . VAL B 1 137 ? 6.93 7.609 3.551 1 89.12 137 VAL B O 1
ATOM 2317 N N . THR B 1 138 ? 5.402 7.301 5.219 1 88.06 138 THR B N 1
ATOM 2318 C CA . THR B 1 138 ? 4.367 6.895 4.277 1 88.06 138 THR B CA 1
ATOM 2319 C C . THR B 1 138 ? 3.34 8.008 4.09 1 88.06 138 THR B C 1
ATOM 2321 O O . THR B 1 138 ? 3.285 8.953 4.883 1 88.06 138 THR B O 1
ATOM 2324 N N . ARG B 1 139 ? 2.619 7.832 3.055 1 86.56 139 ARG B N 1
ATOM 2325 C CA . ARG B 1 139 ? 1.537 8.781 2.816 1 86.56 139 ARG B CA 1
ATOM 2326 C C . ARG B 1 139 ? 0.573 8.82 3.998 1 86.56 139 ARG B C 1
ATOM 2328 O O . ARG B 1 139 ? 0.108 9.891 4.391 1 86.56 139 ARG B O 1
ATOM 2335 N N . VAL B 1 140 ? 0.387 7.707 4.551 1 89.06 140 VAL B N 1
ATOM 2336 C CA . VAL B 1 140 ? -0.555 7.605 5.66 1 89.06 140 VAL B CA 1
ATOM 2337 C C . VAL B 1 140 ? -0.012 8.359 6.871 1 89.06 140 VAL B C 1
ATOM 2339 O O . VAL B 1 140 ? -0.773 8.984 7.613 1 89.06 140 VAL B O 1
ATOM 2342 N N . ALA B 1 141 ? 1.215 8.234 7.059 1 88.12 141 ALA B N 1
ATOM 2343 C CA . ALA B 1 141 ? 1.821 8.961 8.172 1 88.12 141 ALA B CA 1
ATOM 2344 C C . ALA B 1 141 ? 1.615 10.469 8.023 1 88.12 141 ALA B C 1
ATOM 2346 O O . ALA B 1 141 ? 1.401 11.172 9.016 1 88.12 141 ALA B O 1
ATOM 2347 N N . ILE B 1 142 ? 1.69 10.891 6.855 1 86.81 142 ILE B N 1
ATOM 2348 C CA . ILE B 1 142 ? 1.493 12.312 6.578 1 86.81 142 ILE B CA 1
ATOM 2349 C C . ILE B 1 142 ? 0.043 12.695 6.867 1 86.81 142 ILE B C 1
ATOM 2351 O O . ILE B 1 142 ? -0.221 13.727 7.484 1 86.81 142 ILE B O 1
ATOM 2355 N N . LEU B 1 143 ? -0.853 11.914 6.398 1 89.5 143 LEU B N 1
ATOM 2356 C CA . LEU B 1 143 ? -2.268 12.164 6.648 1 89.5 143 LEU B CA 1
ATOM 2357 C C . LEU B 1 143 ? -2.551 12.234 8.148 1 89.5 143 LEU B C 1
ATOM 2359 O O . LEU B 1 143 ? -3.236 13.148 8.609 1 89.5 143 LEU B O 1
ATOM 2363 N N . GLN B 1 144 ? -2.031 11.266 8.797 1 90.88 144 GLN B N 1
ATOM 2364 C CA . GLN B 1 144 ? -2.242 11.203 10.234 1 90.88 144 GLN B CA 1
ATOM 2365 C C . GLN B 1 144 ? -1.677 12.438 10.93 1 90.88 144 GLN B C 1
ATOM 2367 O O . GLN B 1 144 ? -2.33 13.023 11.797 1 90.88 144 GLN B O 1
ATOM 2372 N N . SER B 1 145 ? -0.496 12.781 10.523 1 88.25 145 SER B N 1
ATOM 2373 C CA . SER B 1 145 ? 0.17 13.93 11.125 1 88.25 145 SER B CA 1
ATOM 2374 C C . SER B 1 145 ? -0.581 15.227 10.828 1 88.25 145 SER B C 1
ATOM 2376 O O . SER B 1 145 ? -0.672 16.109 11.68 1 88.25 145 SER B O 1
ATOM 2378 N N . ALA B 1 146 ? -1.032 15.281 9.625 1 84.94 146 ALA B N 1
ATOM 2379 C CA . ALA B 1 146 ? -1.766 16.469 9.211 1 84.94 146 ALA B CA 1
ATOM 2380 C C . ALA B 1 146 ? -3.062 16.625 10 1 84.94 146 ALA B C 1
ATOM 2382 O O . ALA B 1 146 ? -3.447 17.734 10.375 1 84.94 146 ALA B O 1
ATOM 2383 N N . ILE B 1 147 ? -3.738 15.547 10.211 1 86.88 147 ILE B N 1
ATOM 2384 C CA . ILE B 1 147 ? -4.984 15.562 10.969 1 86.88 147 ILE B CA 1
ATOM 2385 C C . ILE B 1 147 ? -4.703 15.969 12.414 1 86.88 147 ILE B C 1
ATOM 2387 O O . ILE B 1 147 ? -5.449 16.75 13 1 86.88 147 ILE B O 1
ATOM 2391 N N . ASN B 1 148 ? -3.613 15.383 12.914 1 83.31 148 ASN B N 1
ATOM 2392 C CA . ASN B 1 148 ? -3.291 15.594 14.328 1 83.31 148 ASN B CA 1
ATOM 2393 C C . ASN B 1 148 ? -2.6 16.938 14.547 1 83.31 148 ASN B C 1
ATOM 2395 O O . ASN B 1 148 ? -2.521 17.422 15.68 1 83.31 148 ASN B O 1
ATOM 2399 N N . ALA B 1 149 ? -1.968 17.344 13.383 1 73.44 149 ALA B N 1
ATOM 2400 C CA . ALA B 1 149 ? -1.218 18.594 13.508 1 73.44 149 ALA B CA 1
ATOM 2401 C C . ALA B 1 149 ? -2.139 19.75 13.883 1 73.44 149 ALA B C 1
ATOM 2403 O O . ALA B 1 149 ? -3.293 19.797 13.453 1 73.44 149 ALA B O 1
ATOM 2404 N N . ASN B 1 150 ? -2.234 20.172 15.008 1 55.41 150 ASN B N 1
ATOM 2405 C CA . ASN B 1 150 ? -2.936 21.391 15.43 1 55.41 150 ASN B CA 1
ATOM 2406 C C . ASN B 1 150 ? -2.66 22.547 14.484 1 55.41 150 ASN B C 1
ATOM 2408 O O . ASN B 1 150 ? -1.502 22.891 14.234 1 55.41 150 ASN B O 1
ATOM 2412 N N . THR B 1 151 ? -3.4 22.609 13.344 1 48.03 151 THR B N 1
ATOM 2413 C CA . THR B 1 151 ? -3.342 23.812 12.531 1 48.03 151 THR B CA 1
ATOM 2414 C C . THR B 1 151 ? -3.172 25.047 13.406 1 48.03 151 THR B C 1
ATOM 2416 O O . THR B 1 151 ? -3.992 25.312 14.289 1 48.03 151 THR B O 1
ATOM 2419 N N . VAL B 1 152 ? -2.197 25.5 13.836 1 37.19 152 VAL B N 1
ATOM 2420 C CA . VAL B 1 152 ? -2.129 26.875 14.297 1 37.19 152 VAL B CA 1
ATOM 2421 C C . VAL B 1 152 ? -2.99 27.766 13.398 1 37.19 152 VAL B C 1
ATOM 2423 O O . VAL B 1 152 ? -2.736 27.875 12.203 1 37.19 152 VAL B O 1
ATOM 2426 N N . GLU B 1 153 ? -4.395 28.047 13.43 1 36.31 153 GLU B N 1
ATOM 2427 C CA . GLU B 1 153 ? -5.168 29.219 13 1 36.31 153 GLU B CA 1
ATOM 2428 C C . GLU B 1 153 ? -4.254 30.344 12.547 1 36.31 153 GLU B C 1
ATOM 2430 O O . GLU B 1 153 ? -3.031 30.266 12.688 1 36.31 153 GLU B O 1
ATOM 2435 N N . GLU B 1 154 ? -4.469 31.625 13.172 1 31.23 154 GLU B N 1
ATOM 2436 C CA . GLU B 1 154 ? -4.539 33.094 13.047 1 31.23 154 GLU B CA 1
ATOM 2437 C C . GLU B 1 154 ? -3.145 33.688 12.984 1 31.23 154 GLU B C 1
ATOM 2439 O O . GLU B 1 154 ? -2.424 33.719 13.984 1 31.23 154 GLU B O 1
ATOM 2444 N N . ILE B 1 155 ? -2.254 33.312 12.141 1 30.09 155 ILE B N 1
ATOM 2445 C CA . ILE B 1 155 ? -1.615 34.562 11.781 1 30.09 155 ILE B CA 1
ATOM 2446 C C . ILE B 1 155 ? -2.635 35.688 11.867 1 30.09 155 ILE B C 1
ATOM 2448 O O . ILE B 1 155 ? -3.613 35.719 11.117 1 30.09 155 ILE B O 1
ATOM 2452 N N . LYS B 1 156 ? -3.039 36.281 13.031 1 29.44 156 LYS B N 1
ATOM 2453 C CA . LYS B 1 156 ? -3.205 37.719 13.008 1 29.44 156 LYS B CA 1
ATOM 2454 C C . LYS B 1 156 ? -2.045 38.406 12.281 1 29.44 156 LYS B C 1
ATOM 2456 O O . LYS B 1 156 ? -0.89 38 12.438 1 29.44 156 LYS B O 1
#

Nearest PDB structures (foldseek):
  4esy-assembly1_B  TM=7.602E-01  e=2.690E-13  Sphaerobacter thermophilus DSM 20745
  2ef7-assembly1_A-2  TM=7.927E-01  e=8.611E-12  Sulfurisphaera tokodaii str. 7
  4noc-assembly1_A  TM=7.579E-01  e=5.774E-11  Kribbella flavida DSM 17836
  5x9g-assembly1_A  TM=7.848E-01  e=9.368E-10  Thermus thermophilus HB8
  3kxr-assembly1_A  TM=8.091E-01  e=6.723E-09  Shewanella oneidensis MR-1

InterPro domains:
  IPR000644 CBS domain [PF00571] (6-60)
  IPR000644 CBS domain [PF00571] (93-144)
  IPR000644 CBS domain [PS51371] (10-70)
  IPR000644 CBS domain [PS51371] (96-152)
  IPR000644 CBS domain [SM00116] (13-61)
  IPR000644 CBS domain [SM00116] (99-147)
  IPR046342 CBS domain superfamily [G3DSA:3.10.580.10] (1-154)
  IPR046342 CBS domain superfamily [SSF54631] (1-144)
  IPR051257 Diverse Function CBS-Domain-Containing Protein [PTHR43080] (2-147)

Organism: Fervidobacterium islandicum (NCBI:txid2423)

Radius of gyration: 20.04 Å; Cα contacts (8 Å, |Δi|>4): 558; chains: 2; bounding box: 50×73×40 Å

pLDDT: mean 82.09, std 15.97, range [29.44, 97.38]